Protein AF-0000000078593721 (afdb_homodimer)

Nearest PDB structures (foldseek):
  1dfx-assembly1_A-2  TM=9.418E-01  e=4.106E-14  Desulfovibrio desulfuricans
  2ji1-assembly2_D  TM=9.444E-01  e=1.290E-13  Desulfarculus baarsii
  2ji3-assembly2_D  TM=9.459E-01  e=1.290E-13  Desulfarculus baarsii
  1vzg-assembly1_B  TM=9.400E-01  e=1.290E-13  Desulfarculus baarsii
  1y07-assembly3_A  TM=7.763E-01  e=1.511E-09  Treponema pallidum subsp. pallidum str. Nichols

pLDDT: mean 95.11, std 7.48, range [57.72, 98.88]

Structure (mmCIF, N/CA/C/O backbone):
data_AF-0000000078593721-model_v1
#
loop_
_entity.id
_entity.type
_entity.pdbx_description
1 polymer Desulfoferrodoxin
#
loop_
_atom_site.group_PDB
_atom_site.id
_atom_site.type_symbol
_atom_site.label_atom_id
_atom_site.label_alt_id
_atom_site.label_comp_id
_atom_site.label_asym_id
_atom_site.label_entity_id
_atom_site.label_seq_id
_atom_site.pdbx_PDB_ins_code
_atom_site.Cartn_x
_atom_site.Cartn_y
_atom_site.Cartn_z
_atom_site.occupancy
_atom_site.B_iso_or_equiv
_atom_site.auth_seq_id
_atom_site.auth_comp_id
_atom_site.auth_asym_id
_atom_site.auth_atom_id
_atom_site.pdbx_PDB_model_num
ATOM 1 N N . MET A 1 1 ? 12.305 -5.07 10.773 1 95.75 1 MET A N 1
ATOM 2 C CA . MET A 1 1 ? 11.273 -4.551 9.875 1 95.75 1 MET A CA 1
ATOM 3 C C . MET A 1 1 ? 10.039 -5.441 9.898 1 95.75 1 MET A C 1
ATOM 5 O O . MET A 1 1 ? 10.141 -6.652 10.102 1 95.75 1 MET A O 1
ATOM 9 N N . GLU A 1 2 ? 8.883 -4.867 9.797 1 97.12 2 GLU A N 1
ATOM 10 C CA . GLU A 1 2 ? 7.617 -5.59 9.688 1 97.12 2 GLU A CA 1
ATOM 11 C C . GLU A 1 2 ? 6.84 -5.156 8.453 1 97.12 2 GLU A C 1
ATOM 13 O O . GLU A 1 2 ? 6.992 -4.027 7.98 1 97.12 2 GLU A O 1
ATOM 18 N N . ILE A 1 3 ? 6.043 -6.105 7.984 1 98.06 3 ILE A N 1
ATOM 19 C CA . ILE A 1 3 ? 5.172 -5.789 6.859 1 98.06 3 ILE A CA 1
ATOM 20 C C . ILE A 1 3 ? 4.289 -4.594 7.211 1 98.06 3 ILE A C 1
ATOM 22 O O . ILE A 1 3 ? 3.814 -4.477 8.344 1 98.06 3 ILE A O 1
ATOM 26 N N . LYS A 1 4 ? 4.039 -3.699 6.266 1 98.38 4 LYS A N 1
ATOM 27 C CA . LYS A 1 4 ? 3.154 -2.541 6.336 1 98.38 4 LYS A CA 1
ATOM 28 C C . LYS A 1 4 ? 3.83 -1.375 7.051 1 98.38 4 LYS A C 1
ATOM 30 O O . LYS A 1 4 ? 3.266 -0.283 7.141 1 98.38 4 LYS A O 1
ATOM 35 N N . GLN A 1 5 ? 5.059 -1.529 7.582 1 98.38 5 GLN A N 1
ATOM 36 C CA . GLN A 1 5 ? 5.812 -0.397 8.109 1 98.38 5 GLN A CA 1
ATOM 37 C C . GLN A 1 5 ? 6.215 0.565 6.996 1 98.38 5 GLN A C 1
ATOM 39 O O . GLN A 1 5 ? 6.367 0.158 5.84 1 98.38 5 GLN A O 1
ATOM 44 N N . VAL A 1 6 ? 6.332 1.786 7.34 1 98.81 6 VAL A N 1
ATOM 45 C CA . VAL A 1 6 ? 6.66 2.84 6.387 1 98.81 6 VAL A CA 1
ATOM 46 C C . VAL A 1 6 ? 8.016 3.449 6.734 1 98.81 6 VAL A C 1
ATOM 48 O O . VAL A 1 6 ? 8.266 3.799 7.891 1 98.81 6 VAL A O 1
ATOM 51 N N . TYR A 1 7 ? 8.898 3.541 5.77 1 98.88 7 TYR A N 1
ATOM 52 C CA . TYR A 1 7 ? 10.234 4.102 5.941 1 98.88 7 TYR A CA 1
ATOM 53 C C . TYR A 1 7 ? 10.43 5.332 5.062 1 98.88 7 TYR A C 1
ATOM 55 O O . TYR A 1 7 ? 9.844 5.426 3.979 1 98.88 7 TYR A O 1
ATOM 63 N N . LYS A 1 8 ? 11.273 6.199 5.492 1 98.75 8 LYS A N 1
ATOM 64 C CA . LYS A 1 8 ? 11.508 7.453 4.781 1 98.75 8 LYS A CA 1
ATOM 65 C C . LYS A 1 8 ? 13 7.773 4.707 1 98.75 8 LYS A C 1
ATOM 67 O O . LYS A 1 8 ? 13.727 7.582 5.684 1 98.75 8 LYS A O 1
ATOM 72 N N . CYS A 1 9 ? 13.43 8.133 3.609 1 98.56 9 CYS A N 1
ATOM 73 C CA . CYS A 1 9 ? 14.734 8.781 3.494 1 98.56 9 CYS A CA 1
ATOM 74 C C . CYS A 1 9 ? 14.648 10.25 3.877 1 98.56 9 CYS A C 1
ATOM 76 O O . CYS A 1 9 ? 13.953 11.031 3.221 1 98.56 9 CYS A O 1
ATOM 78 N N . GLU A 1 10 ? 15.289 10.664 4.801 1 96.88 10 GLU A N 1
ATOM 79 C CA . GLU A 1 10 ? 15.203 12.039 5.305 1 96.88 10 GLU A CA 1
ATOM 80 C C . GLU A 1 10 ? 15.984 13 4.414 1 96.88 10 GLU A C 1
ATOM 82 O O . GLU A 1 10 ? 15.898 14.219 4.582 1 96.88 10 GLU A O 1
ATOM 87 N N . LEU A 1 11 ? 16.734 12.422 3.514 1 97.94 11 LEU A N 1
ATOM 88 C CA . LEU A 1 11 ? 17.547 13.266 2.637 1 97.94 11 LEU A CA 1
ATOM 89 C C . LEU A 1 11 ? 16.781 13.633 1.373 1 97.94 11 LEU A C 1
ATOM 91 O O . LEU A 1 11 ? 16.688 14.805 1.013 1 97.94 11 LEU A O 1
ATOM 95 N N . CYS A 1 12 ? 16.266 12.703 0.658 1 98.12 12 CYS A N 1
ATOM 96 C CA . CYS A 1 12 ? 15.648 13 -0.628 1 98.12 12 CYS A CA 1
ATOM 97 C C . CYS A 1 12 ? 14.133 12.992 -0.512 1 98.12 12 CYS A C 1
ATOM 99 O O . CYS A 1 12 ? 13.438 13.492 -1.399 1 98.12 12 CYS A O 1
ATOM 101 N N . GLY A 1 13 ? 13.477 12.273 0.542 1 98 13 GLY A N 1
ATOM 102 C CA . GLY A 1 13 ? 12.039 12.273 0.737 1 98 13 GLY A CA 1
ATOM 103 C C . GLY A 1 13 ? 11.359 11.031 0.186 1 98 13 GLY A C 1
ATOM 104 O O . GLY A 1 13 ? 10.133 10.93 0.22 1 98 13 GLY A O 1
ATOM 105 N N . ASN A 1 14 ? 12.164 10.039 -0.313 1 98.75 14 ASN A N 1
ATOM 106 C CA . ASN A 1 14 ? 11.539 8.766 -0.661 1 98.75 14 ASN A CA 1
ATOM 107 C C . ASN A 1 14 ? 10.828 8.141 0.538 1 98.75 14 ASN A C 1
ATOM 109 O O . ASN A 1 14 ? 11.367 8.133 1.647 1 98.75 14 ASN A O 1
ATOM 113 N N . ILE A 1 15 ? 9.633 7.73 0.297 1 98.88 15 ILE A N 1
ATOM 114 C CA . ILE A 1 15 ? 8.883 6.992 1.306 1 98.88 15 ILE A CA 1
ATOM 115 C C . ILE A 1 15 ? 8.414 5.66 0.726 1 98.88 15 ILE A C 1
ATOM 117 O O . ILE A 1 15 ? 7.883 5.613 -0.386 1 98.88 15 ILE A O 1
ATOM 121 N N . VAL A 1 16 ? 8.641 4.586 1.5 1 98.88 16 VAL A N 1
ATOM 122 C CA . VAL A 1 16 ? 8.258 3.262 1.027 1 98.88 16 VAL A CA 1
ATOM 123 C C . VAL A 1 16 ? 7.484 2.525 2.121 1 98.88 16 VAL A C 1
ATOM 125 O O . VAL A 1 16 ? 7.684 2.785 3.311 1 98.88 16 VAL A O 1
ATOM 128 N N . GLU A 1 17 ? 6.613 1.654 1.726 1 98.88 17 GLU A N 1
ATOM 129 C CA . GLU A 1 17 ? 5.941 0.701 2.605 1 98.88 17 GLU A CA 1
ATOM 130 C C . GLU A 1 17 ? 6.484 -0.711 2.404 1 98.88 17 GLU A C 1
ATOM 132 O 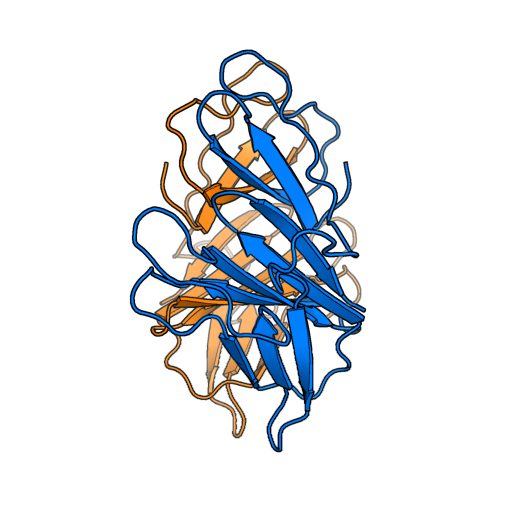O . GLU A 1 17 ? 6.668 -1.155 1.269 1 98.88 17 GLU A O 1
ATOM 137 N N . VAL A 1 18 ? 6.703 -1.427 3.465 1 98.81 18 VAL A N 1
ATOM 138 C CA . VAL A 1 18 ? 7.234 -2.785 3.396 1 98.81 18 VAL A CA 1
ATOM 139 C C . VAL A 1 18 ? 6.117 -3.756 3.023 1 98.81 18 VAL A C 1
ATOM 141 O O . VAL A 1 18 ? 5.098 -3.836 3.713 1 98.81 18 VAL A O 1
ATOM 144 N N . LEU A 1 19 ? 6.34 -4.543 1.935 1 98.75 19 LEU A N 1
ATOM 145 C CA . LEU A 1 19 ? 5.363 -5.535 1.495 1 98.75 19 LEU A CA 1
ATOM 146 C C . LEU A 1 19 ? 5.816 -6.945 1.872 1 98.75 19 LEU A C 1
ATOM 148 O O . LEU A 1 19 ? 4.996 -7.859 1.969 1 98.75 19 LEU A O 1
ATOM 152 N N . ASN A 1 20 ? 7.059 -7.113 1.978 1 98.56 20 ASN A N 1
ATOM 153 C CA . ASN A 1 20 ? 7.691 -8.359 2.393 1 98.56 20 ASN A CA 1
ATOM 154 C C . ASN A 1 20 ? 9 -8.109 3.139 1 98.56 20 ASN A C 1
ATOM 156 O O . ASN A 1 20 ? 9.789 -7.246 2.746 1 98.56 20 ASN A O 1
ATOM 160 N N . VAL A 1 21 ? 9.203 -8.945 4.148 1 98.25 21 VAL A N 1
ATOM 161 C CA . VAL A 1 21 ? 10.414 -8.781 4.941 1 98.25 21 VAL A CA 1
ATOM 162 C C . VAL A 1 21 ? 11.445 -9.836 4.543 1 98.25 21 VAL A C 1
ATOM 164 O O . VAL A 1 21 ? 11.172 -11.031 4.605 1 98.25 21 VAL A O 1
ATOM 167 N N . GLY A 1 22 ? 12.625 -9.383 4.145 1 97.25 22 GLY A N 1
ATOM 168 C CA . GLY A 1 22 ? 13.695 -10.281 3.73 1 97.25 22 GLY A CA 1
ATOM 169 C C . GLY A 1 22 ? 14.883 -10.266 4.672 1 97.25 22 GLY A C 1
ATOM 170 O O . GLY A 1 22 ? 15.781 -11.109 4.562 1 97.25 22 GLY A O 1
ATOM 171 N N . GLY A 1 23 ? 15.062 -9.211 5.492 1 96.19 23 GLY A N 1
ATOM 172 C CA . GLY A 1 23 ? 16.078 -9.219 6.531 1 96.19 23 GLY A CA 1
ATOM 173 C C . GLY A 1 23 ? 17.141 -8.148 6.336 1 96.19 23 GLY A C 1
ATOM 174 O O . GLY A 1 23 ? 17.859 -7.805 7.27 1 96.19 23 GLY A O 1
ATOM 175 N N . GLY A 1 24 ? 17.297 -7.625 5.176 1 97.38 24 GLY A N 1
ATOM 176 C CA . GLY A 1 24 ? 18.266 -6.574 4.922 1 97.38 24 GLY A CA 1
ATOM 177 C C . GLY A 1 24 ? 17.828 -5.219 5.449 1 97.38 24 GLY A C 1
ATOM 178 O O . GLY A 1 24 ? 16.703 -5.062 5.906 1 97.38 24 GLY A O 1
ATOM 179 N N . ILE A 1 25 ? 18.812 -4.305 5.324 1 97.69 25 ILE A N 1
ATOM 180 C CA . ILE A 1 25 ? 18.562 -2.938 5.762 1 97.69 25 ILE A CA 1
ATOM 181 C C . ILE A 1 25 ? 18.266 -2.055 4.555 1 97.69 25 ILE A C 1
ATOM 183 O O . ILE A 1 25 ? 19.062 -1.983 3.615 1 97.69 25 ILE A O 1
ATOM 187 N N . LEU A 1 26 ? 17.109 -1.376 4.598 1 98.5 26 LEU A N 1
ATOM 188 C CA . LEU A 1 26 ? 16.766 -0.451 3.527 1 98.5 26 LEU A CA 1
ATOM 189 C C . LEU A 1 26 ? 17.625 0.804 3.588 1 98.5 26 LEU A C 1
ATOM 191 O O . LEU A 1 26 ? 17.719 1.454 4.633 1 98.5 26 LEU A O 1
ATOM 195 N N . THR A 1 27 ? 18.219 1.166 2.514 1 98.62 27 THR A N 1
ATOM 196 C CA . THR A 1 27 ? 19.062 2.35 2.4 1 98.62 27 THR A CA 1
ATOM 197 C C . THR A 1 27 ? 18.656 3.193 1.195 1 98.62 27 THR A C 1
ATOM 199 O O . THR A 1 27 ? 18.234 2.654 0.168 1 98.62 27 THR A O 1
ATOM 202 N N . CYS A 1 28 ? 18.703 4.445 1.329 1 98.31 28 CYS A N 1
ATOM 203 C CA . CYS A 1 28 ? 18.5 5.469 0.309 1 98.31 28 CYS A CA 1
ATOM 204 C C . CYS A 1 28 ? 19.469 6.629 0.494 1 98.31 28 CYS A C 1
ATOM 206 O O . CYS A 1 28 ? 19.656 7.117 1.61 1 98.31 28 CYS A O 1
ATOM 208 N N . CYS A 1 29 ? 20.047 7.098 -0.594 1 97.75 29 CYS A N 1
ATOM 209 C CA . CYS A 1 29 ? 21.016 8.195 -0.578 1 97.75 29 CYS A CA 1
ATOM 210 C C . CYS A 1 29 ? 22.203 7.863 0.323 1 97.75 29 CYS A C 1
ATOM 212 O O . CYS A 1 29 ? 22.688 8.727 1.051 1 97.75 29 CYS A O 1
ATOM 214 N N . GLY A 1 30 ? 22.484 6.598 0.377 1 95.56 30 GLY A N 1
ATOM 215 C CA . GLY A 1 30 ? 23.688 6.164 1.08 1 95.56 30 GLY A CA 1
ATOM 216 C C . GLY A 1 30 ? 23.469 6.023 2.578 1 95.56 30 GLY A C 1
ATOM 217 O O . GLY A 1 30 ? 24.422 5.746 3.316 1 95.56 30 GLY A O 1
ATOM 218 N N . LYS A 1 31 ? 22.344 6.195 3.086 1 97.81 31 LYS A N 1
ATOM 219 C CA . LYS A 1 31 ? 22.047 6.082 4.512 1 97.81 31 LYS A CA 1
ATOM 220 C C . LYS A 1 31 ? 20.844 5.18 4.758 1 97.81 31 LYS A C 1
ATOM 222 O O . LYS A 1 31 ? 19.953 5.078 3.906 1 97.81 31 LYS A O 1
ATOM 227 N N . PRO A 1 32 ? 20.828 4.551 5.93 1 98.31 32 PRO A N 1
ATOM 228 C CA . PRO A 1 32 ? 19.625 3.781 6.273 1 98.31 32 PRO A CA 1
ATOM 229 C C . PRO A 1 32 ? 18.359 4.637 6.297 1 98.31 32 PRO A C 1
ATOM 231 O O . PRO A 1 32 ? 18.391 5.777 6.77 1 98.31 32 PRO A O 1
ATOM 234 N N . MET A 1 33 ? 17.312 4.105 5.719 1 98.62 33 MET A N 1
ATOM 235 C CA . MET A 1 33 ? 16.031 4.809 5.809 1 98.62 33 MET A CA 1
ATOM 236 C C . MET A 1 33 ? 15.484 4.766 7.23 1 98.62 33 MET A C 1
ATOM 238 O O . MET A 1 33 ? 15.805 3.854 7.996 1 98.62 33 MET A O 1
ATOM 242 N N . LYS A 1 34 ? 14.695 5.715 7.539 1 98.5 34 LYS A N 1
ATOM 243 C CA . LYS A 1 34 ? 14.141 5.824 8.891 1 98.5 34 LYS A CA 1
ATOM 244 C C . LYS A 1 34 ? 12.727 5.254 8.953 1 98.5 34 LYS A C 1
ATOM 246 O O . LYS A 1 34 ? 11.875 5.605 8.141 1 98.5 34 LYS A O 1
ATOM 251 N N . LEU A 1 35 ? 12.516 4.383 9.945 1 98.56 35 LEU A N 1
ATOM 252 C CA . LEU A 1 35 ? 11.148 3.953 10.234 1 98.56 35 LEU A CA 1
ATOM 253 C C . LEU A 1 35 ? 10.289 5.137 10.664 1 98.56 35 LEU A C 1
ATOM 255 O O . LEU A 1 35 ? 10.641 5.867 11.586 1 98.56 35 LEU A O 1
ATOM 259 N N . LEU A 1 36 ? 9.195 5.363 9.953 1 98 36 LEU A N 1
ATOM 260 C CA . LEU A 1 36 ? 8.266 6.41 10.367 1 98 36 LEU A CA 1
ATOM 261 C C . LEU A 1 36 ? 7.34 5.906 11.469 1 98 36 LEU A C 1
ATOM 263 O O . LEU A 1 36 ? 6.574 4.965 11.258 1 98 36 LEU A O 1
ATOM 267 N N . GLU A 1 37 ? 7.469 6.527 12.562 1 94.69 37 GLU A N 1
ATOM 268 C CA . GLU A 1 37 ? 6.531 6.266 13.656 1 94.69 37 GLU A CA 1
ATOM 269 C C . GLU A 1 37 ? 5.344 7.219 13.602 1 94.69 37 GLU A C 1
ATOM 271 O O . GLU A 1 37 ? 5.52 8.43 13.484 1 94.69 37 GLU A O 1
ATOM 276 N N . ALA A 1 38 ? 4.184 6.645 13.727 1 95.06 38 ALA A N 1
ATOM 277 C CA . ALA A 1 38 ? 2.982 7.465 13.617 1 95.06 38 ALA A CA 1
ATOM 278 C C . ALA A 1 38 ? 2.766 8.289 14.883 1 95.06 38 ALA A C 1
ATOM 280 O O . ALA A 1 38 ? 2.912 7.777 16 1 95.06 38 ALA A O 1
ATOM 281 N N . ASN A 1 39 ? 2.441 9.523 14.672 1 91.38 39 ASN A N 1
ATOM 282 C CA . ASN A 1 39 ? 1.975 10.352 15.781 1 91.38 39 ASN A CA 1
ATOM 283 C C . ASN A 1 39 ? 0.504 10.094 16.094 1 91.38 39 ASN A C 1
ATOM 285 O O . ASN A 1 39 ? -0.292 9.844 15.188 1 91.38 39 ASN A O 1
ATOM 289 N N . THR A 1 40 ? 0.205 10.195 17.391 1 87 40 THR A N 1
ATOM 290 C CA . THR A 1 40 ? -1.178 9.914 17.766 1 87 40 THR A CA 1
ATOM 291 C C . THR A 1 40 ? -1.803 11.117 18.469 1 87 40 THR A C 1
ATOM 293 O O . THR A 1 40 ? -3.016 11.148 18.688 1 87 40 THR A O 1
ATOM 296 N N . VAL A 1 41 ? -0.981 12.086 18.844 1 80.38 41 VAL A N 1
ATOM 297 C CA . VAL A 1 41 ? -1.459 13.289 19.516 1 80.38 41 VAL A CA 1
ATOM 298 C C . VAL A 1 41 ? -0.967 14.531 18.781 1 80.38 41 VAL A C 1
ATOM 300 O O . VAL A 1 41 ? 0.205 14.609 18.391 1 80.38 41 VAL A O 1
ATOM 303 N N . ASP A 1 42 ? -1.931 15.391 18.453 1 75.62 42 ASP A N 1
ATOM 304 C CA . ASP A 1 42 ? -1.57 16.609 17.734 1 75.62 42 ASP A CA 1
ATOM 305 C C . ASP A 1 42 ? -1.696 17.844 18.625 1 75.62 42 ASP A C 1
ATOM 307 O O . ASP A 1 42 ? -2.795 18.359 18.812 1 75.62 42 ASP A O 1
ATOM 311 N N . ALA A 1 43 ? -0.534 18.391 19.281 1 66.31 43 ALA A N 1
ATOM 312 C CA . ALA A 1 43 ? -0.504 19.562 20.156 1 66.31 43 ALA A CA 1
ATOM 313 C C . ALA A 1 43 ? -0.689 20.844 19.359 1 66.31 43 ALA A C 1
ATOM 315 O O . ALA A 1 43 ? -1.226 21.828 19.875 1 66.31 43 ALA A O 1
ATOM 316 N N . ALA A 1 44 ? -0.112 21.016 18.266 1 59.41 44 ALA A N 1
ATOM 317 C CA . ALA A 1 44 ? 0.026 22.234 17.469 1 59.41 44 ALA A CA 1
ATOM 318 C C . ALA A 1 44 ? -1.331 22.734 16.984 1 59.41 44 ALA A C 1
ATOM 320 O O . ALA A 1 44 ? -1.447 23.844 16.469 1 59.41 44 ALA A O 1
ATOM 321 N N . LEU A 1 45 ? -2.295 22.234 17.391 1 59.81 45 LEU A N 1
ATOM 322 C CA . LEU A 1 45 ? -3.609 22.703 16.953 1 59.81 45 LEU A CA 1
ATOM 323 C C . LEU A 1 45 ? -3.938 22.156 15.57 1 59.81 45 LEU A C 1
ATOM 325 O O . LEU A 1 45 ? -5.066 22.297 15.094 1 59.81 45 LEU A O 1
ATOM 329 N N . GLU A 1 46 ? -2.801 21.828 14.859 1 62.06 46 GLU A N 1
ATOM 330 C CA . GLU A 1 46 ? -3.186 21.188 13.602 1 62.06 46 GLU A CA 1
ATOM 331 C C . GLU A 1 46 ? -3.854 19.844 13.836 1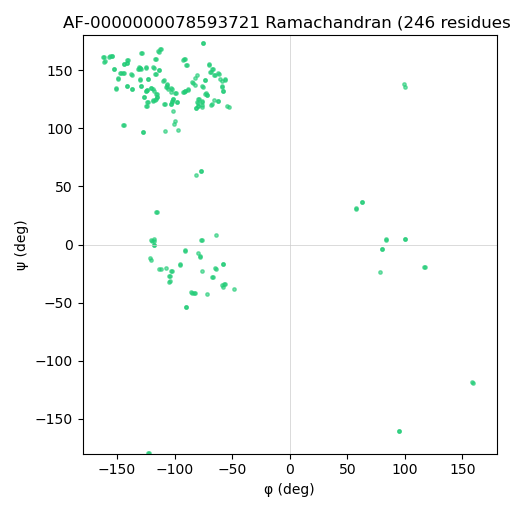 62.06 46 GLU A C 1
ATOM 333 O O . GLU A 1 46 ? -3.484 19.109 14.758 1 62.06 46 GLU A O 1
ATOM 338 N N . LYS A 1 47 ? -4.965 19.625 13.383 1 82.12 47 LYS A N 1
ATOM 339 C CA . LYS A 1 47 ? -5.832 18.469 13.57 1 82.12 47 LYS A CA 1
ATOM 340 C C . LYS A 1 47 ? -5.434 17.328 12.641 1 82.12 47 LYS A C 1
ATOM 342 O O . LYS A 1 47 ? -6.199 16.938 11.758 1 82.12 47 LYS A O 1
ATOM 347 N N . HIS A 1 48 ? -4.105 16.797 12.75 1 92.81 48 HIS A N 1
ATOM 348 C CA . HIS A 1 48 ? -3.549 15.797 11.844 1 92.81 48 HIS A CA 1
ATOM 349 C C . HIS A 1 48 ? -4.109 14.414 12.148 1 92.81 48 HIS A C 1
ATOM 351 O O . HIS A 1 48 ? -4.039 13.516 11.312 1 92.81 48 HIS A O 1
ATOM 357 N N . VAL A 1 49 ? -4.578 14.203 13.32 1 93.56 49 VAL A N 1
ATOM 358 C CA . VAL A 1 49 ? -5.047 12.875 13.695 1 93.56 49 VAL A CA 1
ATOM 359 C C . VAL A 1 49 ? -6.301 12.523 12.898 1 93.56 49 VAL A C 1
ATOM 361 O O . VAL A 1 49 ? -7.281 13.266 12.914 1 93.56 49 VAL A O 1
ATOM 364 N N . PRO A 1 50 ? -6.176 11.469 12.195 1 95.69 50 PRO A N 1
ATOM 365 C CA . PRO A 1 50 ? -7.367 11.102 11.43 1 95.69 50 PRO A CA 1
ATOM 366 C C . PRO A 1 50 ? -8.539 10.703 12.32 1 95.69 50 PRO A C 1
ATOM 368 O O . PRO A 1 50 ? -8.344 10.109 13.383 1 95.69 50 PRO A O 1
ATOM 371 N N . VAL A 1 51 ? -9.75 11.008 11.922 1 94.81 51 VAL A N 1
ATOM 372 C CA . VAL A 1 51 ? -10.992 10.656 12.602 1 94.81 51 VAL A CA 1
ATOM 373 C C . VAL A 1 51 ? -11.82 9.711 11.727 1 94.81 51 VAL A C 1
ATOM 375 O O . VAL A 1 51 ? -12.117 10.023 10.57 1 94.81 51 VAL A O 1
ATOM 378 N N . ILE A 1 52 ? -12.188 8.617 12.32 1 96.19 52 ILE A N 1
ATOM 379 C CA . ILE A 1 52 ? -12.945 7.609 11.586 1 96.19 52 ILE A CA 1
ATOM 380 C C . ILE A 1 52 ? -14.438 7.77 11.891 1 96.19 52 ILE A C 1
ATOM 382 O O . ILE A 1 52 ? -14.852 7.719 13.055 1 96.19 52 ILE A O 1
ATOM 386 N N . GLU A 1 53 ? -15.156 7.957 10.867 1 96.06 53 GLU A N 1
ATOM 387 C CA . GLU A 1 53 ? -16.609 8.031 10.992 1 96.06 53 GLU A CA 1
ATOM 388 C C . GLU A 1 53 ? -17.297 6.914 10.203 1 96.06 53 GLU A C 1
ATOM 390 O O . GLU A 1 53 ? -16.984 6.703 9.031 1 96.06 53 GLU A O 1
ATOM 395 N N . LYS A 1 54 ? -18.234 6.23 10.805 1 96.88 54 LYS A N 1
ATOM 396 C CA . LYS A 1 54 ? -18.984 5.188 10.109 1 96.88 54 LYS A CA 1
ATOM 397 C C . LYS A 1 54 ? -19.984 5.789 9.117 1 96.88 54 LYS A C 1
ATOM 399 O O . LYS A 1 54 ? -20.609 6.812 9.406 1 96.88 54 LYS A O 1
ATOM 404 N N . THR A 1 55 ? -20.094 5.129 7.984 1 96.75 55 THR A N 1
ATOM 405 C CA . THR A 1 55 ? -21.109 5.473 6.992 1 96.75 55 THR A CA 1
ATOM 406 C C . THR A 1 55 ? -22 4.273 6.695 1 96.75 55 THR A C 1
ATOM 408 O O . THR A 1 55 ? -21.781 3.184 7.23 1 96.75 55 THR A O 1
ATOM 411 N N . ASP A 1 56 ? -22.953 4.422 5.824 1 94.38 56 ASP A N 1
ATOM 412 C CA . ASP A 1 56 ? -23.844 3.332 5.445 1 94.38 56 ASP A CA 1
ATOM 413 C C . ASP A 1 56 ? -23.094 2.234 4.695 1 94.38 56 ASP A C 1
ATOM 415 O O . ASP A 1 56 ? -23.438 1.057 4.797 1 94.38 56 ASP A O 1
ATOM 419 N N . ASP A 1 57 ? -22.031 2.682 4.039 1 94.75 57 ASP A N 1
ATOM 420 C CA . ASP A 1 57 ? -21.391 1.735 3.135 1 94.75 57 ASP A CA 1
ATOM 421 C C . ASP A 1 57 ? -19.953 1.448 3.57 1 94.75 57 ASP A C 1
ATOM 423 O O . ASP A 1 57 ? -19.203 0.769 2.861 1 94.75 57 ASP A O 1
ATOM 427 N N . GLY A 1 58 ? -19.562 2.012 4.738 1 97.12 58 GLY A N 1
ATOM 428 C CA . GLY A 1 58 ? -18.203 1.81 5.176 1 97.12 58 GLY A CA 1
ATOM 429 C C . GLY A 1 58 ? -17.719 2.859 6.164 1 97.12 58 GLY A C 1
ATOM 430 O O . GLY A 1 58 ? -18.297 3.004 7.246 1 97.12 58 GLY A O 1
ATOM 431 N N . VAL A 1 59 ? -16.656 3.645 5.789 1 98.19 59 VAL A N 1
ATOM 432 C CA . VAL A 1 59 ? -16.141 4.641 6.723 1 98.19 59 VAL A CA 1
ATOM 433 C C . VAL A 1 59 ? -15.68 5.875 5.953 1 98.19 59 VAL A C 1
ATOM 435 O O . VAL A 1 59 ? -15.266 5.773 4.793 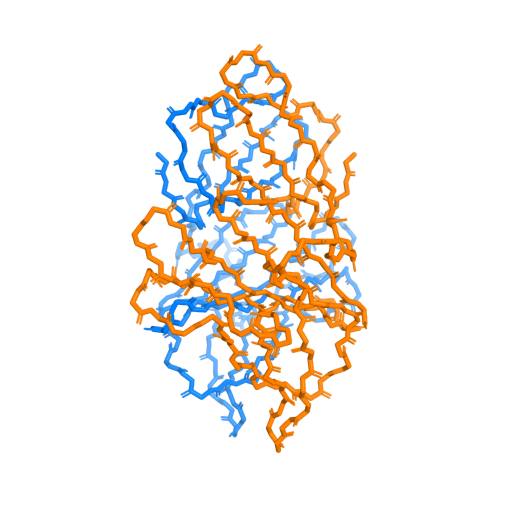1 98.19 59 VAL A O 1
ATOM 438 N N . LEU A 1 60 ? -15.812 6.992 6.562 1 97.75 60 LEU A N 1
ATOM 439 C CA . LEU A 1 60 ? -15.203 8.25 6.156 1 97.75 60 LEU A CA 1
ATOM 440 C C . LEU A 1 60 ? -14.086 8.648 7.121 1 97.75 60 LEU A C 1
ATOM 442 O O . LEU A 1 60 ? -14.312 8.75 8.328 1 97.75 60 LEU A O 1
ATOM 446 N N . VAL A 1 61 ? -12.898 8.797 6.582 1 98.06 61 VAL A N 1
ATOM 447 C CA . VAL A 1 61 ? -11.773 9.25 7.395 1 98.06 61 VAL A CA 1
ATOM 448 C C . VAL A 1 61 ? -11.492 10.727 7.109 1 98.06 61 VAL A C 1
ATOM 450 O O . VAL A 1 61 ? -11.203 11.102 5.973 1 98.06 61 VAL A O 1
ATOM 453 N N . LYS A 1 62 ? -11.562 11.523 8.094 1 96.81 62 LYS A N 1
ATOM 454 C CA . LYS A 1 62 ? -11.25 12.945 8 1 96.81 62 LYS A CA 1
ATOM 455 C C . LYS A 1 62 ? -9.953 13.266 8.75 1 96.81 62 LYS A C 1
ATOM 457 O O . LYS A 1 62 ? -9.688 12.695 9.812 1 96.81 62 LYS A O 1
ATOM 462 N N . VAL A 1 63 ? -9.188 14.133 8.148 1 96 63 VAL A N 1
ATOM 463 C CA . VAL A 1 63 ? -7.949 14.484 8.828 1 96 63 VAL A CA 1
ATOM 464 C C . VAL A 1 63 ? -8.109 15.82 9.547 1 96 63 VAL A C 1
ATOM 466 O O . VAL A 1 63 ? -8.062 16.875 8.914 1 96 63 VAL A O 1
ATOM 469 N N . GLY A 1 64 ? -8.266 15.602 10.852 1 83.31 64 GLY A N 1
ATOM 470 C CA . GLY A 1 64 ? -8.391 16.719 11.781 1 83.31 64 GLY A CA 1
ATOM 471 C C . GLY A 1 64 ? -9.82 17 12.188 1 83.31 64 GLY A C 1
ATOM 472 O O . GLY A 1 64 ? -10.75 16.781 11.406 1 83.31 64 GLY A O 1
ATOM 473 N N . SER A 1 65 ? -10.055 17.234 13.477 1 77.19 65 SER A N 1
ATOM 474 C CA . SER A 1 65 ? -11.336 17.75 13.93 1 77.19 65 SER A CA 1
ATOM 475 C C . SER A 1 65 ? -11.664 19.094 13.266 1 77.19 65 SER A C 1
ATOM 477 O O . SER A 1 65 ? -12.828 19.375 12.969 1 77.19 65 SER A O 1
ATOM 479 N N . VAL A 1 66 ? -10.586 19.828 13.102 1 81.25 66 VAL A N 1
ATOM 480 C CA . VAL A 1 66 ? -10.609 20.969 12.188 1 81.25 66 VAL A CA 1
ATOM 481 C C . VAL A 1 66 ? -9.906 20.609 10.883 1 81.25 66 VAL A C 1
ATOM 483 O O . VAL A 1 66 ? -8.797 20.062 10.898 1 81.25 66 VAL A O 1
ATOM 486 N N . GLU A 1 67 ? -10.477 20.859 9.812 1 89.06 67 GLU A N 1
ATOM 487 C CA . GLU A 1 67 ? -9.984 20.422 8.516 1 89.06 67 GLU A CA 1
ATOM 488 C C . GLU A 1 67 ? -8.531 20.828 8.305 1 89.06 67 GLU A C 1
ATOM 490 O O . GLU A 1 67 ? -8.203 22.016 8.383 1 89.06 67 GLU A O 1
ATOM 495 N N . HIS A 1 68 ? -7.715 19.906 8.156 1 93.94 68 HIS A N 1
ATOM 496 C CA . HIS A 1 68 ? -6.312 20.172 7.855 1 93.94 68 HIS A CA 1
ATOM 497 C C . HIS A 1 68 ? -6.168 20.969 6.57 1 93.94 68 HIS A C 1
ATOM 499 O O . HIS A 1 68 ? -6.875 20.719 5.59 1 93.94 68 HIS A O 1
ATOM 505 N N . PRO A 1 69 ? -5.254 21.906 6.512 1 93.06 69 PRO A N 1
ATOM 506 C CA . PRO A 1 69 ? -5.027 22.656 5.273 1 93.06 69 PRO A CA 1
ATOM 507 C C . PRO A 1 69 ? -4.59 21.766 4.113 1 93.06 69 PRO A C 1
ATOM 509 O O . PRO A 1 69 ? -3.912 20.766 4.328 1 93.06 69 PRO A O 1
ATOM 512 N N . MET A 1 70 ? -5.004 22.156 2.951 1 96.75 70 MET A N 1
ATOM 513 C CA . MET A 1 70 ? -4.594 21.531 1.696 1 96.75 70 MET A CA 1
ATOM 514 C C . MET A 1 70 ? -4.07 22.578 0.713 1 96.75 70 MET A C 1
ATOM 516 O O . MET A 1 70 ? -4.852 23.203 0.006 1 96.75 70 MET A O 1
ATOM 520 N N . THR A 1 71 ? -2.803 22.656 0.729 1 97.12 71 THR A N 1
ATOM 521 C CA . THR A 1 71 ? -2.115 23.578 -0.176 1 97.12 71 THR A CA 1
ATOM 522 C C . THR A 1 71 ? -1.009 22.859 -0.938 1 97.12 71 THR A C 1
ATOM 524 O O . THR A 1 71 ? -0.647 21.734 -0.598 1 97.12 71 THR A O 1
ATOM 527 N N . LYS A 1 72 ? -0.536 23.406 -1.91 1 97.56 72 LYS A N 1
ATOM 528 C CA . LYS A 1 72 ? 0.524 22.797 -2.701 1 97.56 72 LYS A CA 1
ATOM 529 C C . LYS A 1 72 ? 1.735 22.469 -1.833 1 97.56 72 LYS A C 1
ATOM 531 O O . LYS A 1 72 ? 2.404 21.453 -2.051 1 97.56 72 LYS A O 1
ATOM 536 N N . ASP A 1 73 ? 2.014 23.281 -0.833 1 96.44 73 ASP A N 1
ATOM 537 C CA . ASP A 1 73 ? 3.209 23.109 -0.012 1 96.44 73 ASP A CA 1
ATOM 538 C C . ASP A 1 73 ? 2.902 22.312 1.25 1 96.44 73 ASP A C 1
ATOM 540 O O . ASP A 1 73 ? 3.816 21.859 1.939 1 96.44 73 ASP A O 1
ATOM 544 N N . HIS A 1 74 ? 1.69 22.203 1.626 1 96.06 74 HIS A N 1
ATOM 545 C CA . HIS A 1 74 ? 1.26 21.547 2.854 1 96.06 74 HIS A CA 1
ATOM 546 C C . HIS A 1 74 ? -0.06 20.812 2.648 1 96.06 74 HIS A C 1
ATOM 548 O O . HIS A 1 74 ? -1.123 21.438 2.602 1 96.06 74 HIS A O 1
ATOM 554 N N . TYR A 1 75 ? 0.018 19.5 2.521 1 97.06 75 TYR A N 1
ATOM 555 C CA . TYR A 1 75 ? -1.218 18.75 2.305 1 97.06 75 TYR A CA 1
ATOM 556 C C . TYR A 1 75 ? -1.064 17.297 2.744 1 97.06 75 TYR A C 1
ATOM 558 O O . TYR A 1 75 ? 0.052 16.828 2.977 1 97.06 75 TYR A O 1
ATOM 566 N N . ILE A 1 76 ? -2.16 16.656 2.941 1 97.88 76 ILE A N 1
ATOM 567 C CA . ILE A 1 76 ? -2.213 15.219 3.197 1 97.88 76 ILE A CA 1
ATOM 568 C C . ILE A 1 76 ? -1.987 14.453 1.896 1 97.88 76 ILE A C 1
ATOM 570 O O . ILE A 1 76 ? -2.742 14.617 0.934 1 97.88 76 ILE A O 1
ATOM 574 N N . GLN A 1 77 ? -1.011 13.625 1.892 1 98.56 77 GLN A N 1
ATOM 575 C CA . GLN A 1 77 ? -0.668 12.93 0.657 1 98.56 77 GLN A CA 1
ATOM 576 C C . GLN A 1 77 ? -1.517 11.672 0.482 1 98.56 77 GLN A C 1
ATOM 578 O O . GLN A 1 77 ? -1.906 11.328 -0.636 1 98.56 77 GLN A O 1
ATOM 583 N N . TRP A 1 78 ? -1.731 10.93 1.533 1 98.81 78 TRP A N 1
ATOM 584 C CA . TRP A 1 78 ? -2.594 9.758 1.45 1 98.81 78 TRP A CA 1
ATOM 585 C C . TRP A 1 78 ? -3.236 9.453 2.801 1 98.81 78 TRP A C 1
ATOM 587 O O . TRP A 1 78 ? -2.742 9.898 3.842 1 98.81 78 TRP A O 1
ATOM 597 N N . ILE A 1 79 ? -4.383 8.883 2.783 1 98.81 79 ILE A N 1
ATOM 598 C CA . ILE A 1 79 ? -5.148 8.367 3.912 1 98.81 79 ILE A CA 1
ATOM 599 C C . ILE A 1 79 ? -5.395 6.871 3.723 1 98.81 79 ILE A C 1
ATOM 601 O O . ILE A 1 79 ? -5.73 6.422 2.623 1 98.81 79 ILE A O 1
ATOM 605 N N . GLU A 1 80 ? -5.188 6.105 4.789 1 98.56 80 GLU A N 1
ATOM 606 C CA . GLU A 1 80 ? -5.445 4.68 4.617 1 98.56 80 GLU A CA 1
ATOM 607 C C . GLU A 1 80 ? -6.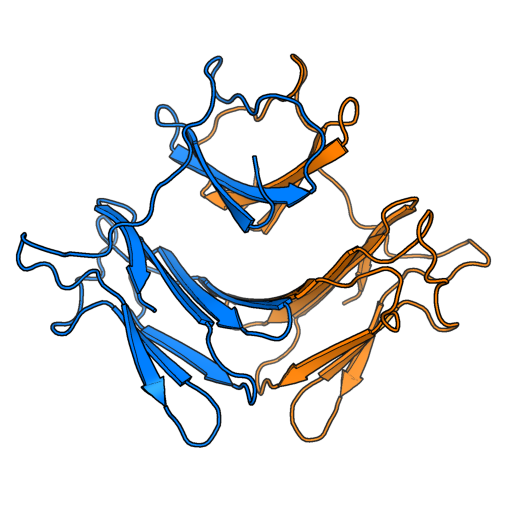043 4.07 5.879 1 98.56 80 GLU A C 1
ATOM 609 O O . GLU A 1 80 ? -5.879 4.609 6.973 1 98.56 80 GLU A O 1
ATOM 614 N N . VAL A 1 81 ? -6.777 2.967 5.711 1 98.69 81 VAL A N 1
ATOM 615 C CA . VAL A 1 81 ? -7.316 2.201 6.828 1 98.69 81 VAL A CA 1
ATOM 616 C C . VAL A 1 81 ? -6.836 0.755 6.75 1 98.69 81 VAL A C 1
ATOM 618 O O . VAL A 1 81 ? -6.637 0.22 5.656 1 98.69 81 VAL A O 1
ATOM 621 N N . HIS A 1 82 ? -6.57 0.216 7.844 1 98.62 82 HIS A N 1
ATOM 622 C CA . HIS A 1 82 ? -6.273 -1.2 8.031 1 98.62 82 HIS A CA 1
ATOM 623 C C . HIS A 1 82 ? -7.434 -1.925 8.703 1 98.62 82 HIS A C 1
ATOM 625 O O . HIS A 1 82 ? -8.016 -1.418 9.664 1 98.62 82 HIS A O 1
ATOM 631 N N . THR A 1 83 ? -7.742 -3.105 8.141 1 98.5 83 THR A N 1
ATOM 632 C CA . THR A 1 83 ? -8.906 -3.811 8.672 1 98.5 83 THR A CA 1
ATOM 633 C C . THR A 1 83 ? -8.484 -5.09 9.383 1 98.5 83 THR A C 1
ATOM 635 O O . THR A 1 83 ? -7.324 -5.5 9.305 1 98.5 83 THR A O 1
ATOM 638 N N . ASP A 1 84 ? -9.398 -5.727 10.125 1 97.62 84 ASP A N 1
ATOM 639 C CA . ASP A 1 84 ? -9.141 -6.949 10.883 1 97.62 84 ASP A CA 1
ATOM 640 C C . ASP A 1 84 ? -9.102 -8.164 9.953 1 97.62 84 ASP A C 1
ATOM 642 O O . ASP A 1 84 ? -8.93 -9.297 10.414 1 97.62 84 ASP A O 1
ATOM 646 N N . ASN A 1 85 ? -9.219 -7.949 8.703 1 96.94 85 ASN A N 1
ATOM 647 C CA . ASN A 1 85 ? -9.141 -9.031 7.727 1 96.94 85 ASN A CA 1
ATOM 648 C C . ASN A 1 85 ? -7.93 -8.875 6.809 1 96.94 85 ASN A C 1
ATOM 650 O O . ASN A 1 85 ? -8 -9.203 5.625 1 96.94 85 ASN A O 1
ATOM 654 N N . ASN A 1 86 ? -6.934 -8.258 7.289 1 97.62 86 ASN A N 1
ATOM 655 C CA . ASN A 1 86 ? -5.641 -8.125 6.625 1 97.62 86 ASN A CA 1
ATOM 656 C C . ASN A 1 86 ? -5.762 -7.348 5.316 1 97.62 86 ASN A C 1
ATOM 658 O O . ASN A 1 86 ? -5.129 -7.699 4.32 1 97.62 86 ASN A O 1
ATOM 662 N N . LYS A 1 87 ? -6.637 -6.363 5.34 1 98.5 87 LYS A N 1
ATOM 663 C CA . LYS A 1 87 ? -6.77 -5.504 4.168 1 98.5 87 LYS A CA 1
ATOM 664 C C . LYS A 1 87 ? -6.32 -4.078 4.477 1 98.5 87 LYS A C 1
ATOM 666 O O . LYS A 1 87 ? -6.434 -3.619 5.613 1 98.5 87 LYS A O 1
ATOM 671 N N . ILE A 1 88 ? -5.836 -3.449 3.484 1 98.56 88 ILE A N 1
ATOM 672 C CA . ILE A 1 88 ? -5.484 -2.033 3.498 1 98.56 88 ILE A CA 1
ATOM 673 C C . ILE A 1 88 ? -6.227 -1.308 2.379 1 98.56 88 ILE A C 1
ATOM 675 O O . ILE A 1 88 ? -6.32 -1.813 1.258 1 98.56 88 ILE A O 1
ATOM 679 N N . TYR A 1 89 ? -6.82 -0.202 2.691 1 98.5 89 TYR A N 1
ATOM 680 C CA . TYR A 1 89 ? -7.418 0.711 1.724 1 98.5 89 TYR A CA 1
ATOM 681 C C . TYR A 1 89 ? -6.746 2.078 1.775 1 98.5 89 TYR A C 1
ATOM 683 O O . TYR A 1 89 ? -6.73 2.73 2.822 1 98.5 89 TYR A O 1
ATOM 691 N N . ARG A 1 90 ? -6.242 2.549 0.678 1 98.88 90 ARG A N 1
ATOM 692 C CA . ARG A 1 90 ? -5.512 3.812 0.656 1 98.88 90 ARG A CA 1
ATOM 693 C C . ARG A 1 90 ? -6.039 4.73 -0.439 1 98.88 90 ARG A C 1
ATOM 695 O O . ARG A 1 90 ? -6.324 4.281 -1.551 1 98.88 90 ARG A O 1
ATOM 702 N N . LYS A 1 91 ? -6.199 5.953 -0.122 1 98.81 91 LYS A N 1
ATOM 703 C CA . LYS A 1 91 ? -6.496 7.004 -1.09 1 98.81 91 LYS A CA 1
ATOM 704 C C . LYS A 1 91 ? -5.375 8.039 -1.141 1 98.81 91 LYS A C 1
ATOM 706 O O . LYS A 1 91 ? -4.984 8.586 -0.109 1 98.81 91 LYS A O 1
ATOM 711 N N . TYR A 1 92 ? -4.867 8.234 -2.311 1 98.88 92 TYR A N 1
ATOM 712 C CA . TYR A 1 92 ? -3.928 9.328 -2.521 1 98.88 92 TYR A CA 1
ATOM 713 C C . TYR A 1 92 ? -4.664 10.641 -2.785 1 98.88 92 TYR A C 1
ATOM 715 O O . TYR A 1 92 ? -5.664 10.656 -3.504 1 98.88 92 TYR A O 1
ATOM 723 N N . LEU A 1 93 ? -4.18 11.688 -2.223 1 98.75 93 LEU A N 1
ATOM 724 C CA . LEU A 1 93 ? -4.805 13 -2.369 1 98.75 93 LEU A CA 1
ATOM 725 C C . LEU A 1 93 ? -3.875 13.969 -3.086 1 98.75 93 LEU A C 1
ATOM 727 O O . LEU A 1 93 ? -2.666 13.742 -3.16 1 98.75 93 LEU A O 1
ATOM 731 N N . THR A 1 94 ? -4.426 15.008 -3.639 1 98.12 94 THR A N 1
ATOM 732 C CA . THR A 1 94 ? -3.725 16.172 -4.152 1 98.12 94 THR A CA 1
ATOM 733 C C . THR A 1 94 ? -4.074 17.422 -3.338 1 98.12 94 THR A C 1
ATOM 735 O O . THR A 1 94 ? -5.023 17.406 -2.553 1 98.12 94 THR A O 1
ATOM 738 N N . PRO A 1 95 ? -3.297 18.406 -3.553 1 98 95 PRO A N 1
ATOM 739 C CA . PRO A 1 95 ? -3.594 19.641 -2.814 1 98 95 PRO A CA 1
ATOM 740 C C . PRO A 1 95 ? -5.004 20.172 -3.08 1 98 95 PRO A C 1
ATOM 742 O O . PRO A 1 95 ? -5.512 20.984 -2.318 1 98 95 PRO A O 1
ATOM 745 N N . ASP A 1 96 ? -5.695 19.719 -4.148 1 97.69 96 ASP A N 1
ATOM 746 C CA . ASP A 1 96 ? -7.016 20.219 -4.523 1 97.69 96 ASP A CA 1
ATOM 747 C C . ASP A 1 96 ? -8.117 19.406 -3.863 1 97.69 96 ASP A C 1
ATOM 749 O O . ASP A 1 96 ? -9.297 19.75 -3.941 1 97.69 96 ASP A O 1
ATOM 753 N N . ASP A 1 97 ? -7.797 18.391 -3.191 1 97.81 97 ASP A N 1
ATOM 754 C CA . ASP A 1 97 ? -8.758 17.516 -2.533 1 97.81 97 ASP A CA 1
ATOM 755 C C . ASP A 1 97 ? -9.039 17.984 -1.106 1 97.81 97 ASP A C 1
ATOM 757 O O . ASP A 1 97 ? -8.25 18.719 -0.522 1 97.81 97 ASP A O 1
ATOM 761 N N . LYS A 1 98 ? -10.211 17.625 -0.611 1 97.38 98 LYS A N 1
ATOM 762 C CA . LYS A 1 98 ? -10.422 17.734 0.83 1 97.38 98 LYS A CA 1
ATOM 763 C C . LYS A 1 98 ? -9.586 16.703 1.585 1 97.38 98 LYS A C 1
ATOM 765 O O . LYS A 1 98 ? -9.328 15.609 1.08 1 97.38 98 LYS A O 1
ATOM 770 N N . PRO A 1 99 ? -9.172 17.031 2.764 1 97.69 99 PRO A N 1
ATOM 771 C CA . PRO A 1 99 ? -8.391 16.078 3.562 1 97.69 99 PRO A CA 1
ATOM 772 C C . PRO A 1 99 ? -9.242 14.992 4.203 1 97.69 99 PRO A C 1
ATOM 774 O O . PRO A 1 99 ? -9.305 14.891 5.43 1 97.69 99 PRO A O 1
ATOM 777 N N . GLN A 1 100 ? -9.836 14.227 3.355 1 98.25 100 GLN A N 1
ATOM 778 C CA . GLN A 1 100 ? -10.68 13.109 3.768 1 98.25 100 GLN A CA 1
ATOM 779 C C . GLN A 1 100 ? -10.742 12.031 2.686 1 98.25 100 GLN A C 1
ATOM 781 O O . GLN A 1 100 ? -10.391 12.289 1.531 1 98.25 100 GLN A O 1
ATOM 786 N N . ALA A 1 101 ? -11.148 10.875 3.049 1 98.12 101 ALA A N 1
ATOM 787 C CA . ALA A 1 101 ? -11.297 9.742 2.139 1 98.12 101 ALA A CA 1
ATOM 788 C C . ALA A 1 101 ? -12.398 8.797 2.605 1 98.12 101 ALA A C 1
ATOM 790 O O . ALA A 1 101 ? -12.477 8.461 3.789 1 98.12 101 ALA A O 1
ATOM 791 N N . GLU A 1 102 ? -13.211 8.414 1.711 1 97.94 102 GLU A N 1
ATOM 792 C CA . GLU A 1 102 ? -14.25 7.422 2 1 97.94 102 GLU A CA 1
ATOM 793 C C . GLU A 1 102 ? -13.852 6.047 1.47 1 97.94 102 GLU A C 1
ATOM 795 O O . GLU A 1 102 ? -13.367 5.926 0.344 1 97.94 102 GLU A O 1
ATOM 800 N N . PHE A 1 103 ? -14.023 5.07 2.266 1 98.19 103 PHE A N 1
ATOM 801 C CA . PHE A 1 103 ? -13.781 3.686 1.874 1 98.19 103 PHE A CA 1
ATOM 802 C C . PHE A 1 103 ? -15.031 2.836 2.08 1 98.19 103 PHE A C 1
ATOM 804 O O . PHE A 1 103 ? -15.578 2.781 3.186 1 98.19 103 PHE A O 1
ATOM 811 N N . LYS A 1 104 ? -15.508 2.197 1.021 1 97.5 104 LYS A N 1
ATOM 812 C CA . LYS A 1 104 ? -16.562 1.198 1.155 1 97.5 104 LYS A CA 1
ATOM 813 C C . LYS A 1 104 ? -16.016 -0.115 1.702 1 97.5 104 LYS A C 1
ATOM 815 O O . LYS A 1 104 ? -15.109 -0.708 1.11 1 97.5 104 LYS A O 1
ATOM 820 N N . LEU A 1 105 ? -16.531 -0.508 2.83 1 96.31 105 LEU A N 1
ATOM 821 C CA . LEU A 1 105 ? -16.062 -1.738 3.453 1 96.31 105 LEU A CA 1
ATOM 822 C C . LEU A 1 105 ? -17.062 -2.256 4.477 1 96.31 105 LEU A C 1
ATOM 824 O O . LEU A 1 105 ? -17.953 -1.512 4.918 1 96.31 105 LEU A O 1
ATOM 828 N N . ASN A 1 106 ? -17 -3.494 4.75 1 92.88 106 ASN A N 1
ATOM 829 C CA . ASN A 1 106 ? -17.859 -4.105 5.762 1 92.88 106 ASN A CA 1
ATOM 830 C C . ASN A 1 106 ? -17.031 -4.727 6.891 1 92.88 106 ASN A C 1
ATOM 832 O O . ASN A 1 106 ? -17.594 -5.348 7.797 1 92.88 106 ASN A O 1
ATOM 836 N N . GLU A 1 107 ? -15.742 -4.574 6.809 1 95.62 107 GLU A N 1
ATOM 837 C CA . GLU A 1 107 ? -14.844 -5.098 7.832 1 95.62 107 GLU A CA 1
ATOM 838 C C . GLU A 1 107 ? -14.578 -4.062 8.922 1 95.62 107 GLU A C 1
ATOM 840 O O . GLU A 1 107 ? -14.828 -2.871 8.727 1 95.62 107 GLU A O 1
ATOM 845 N N . LYS A 1 108 ? -14.148 -4.559 10.062 1 96.88 108 LYS A N 1
ATOM 846 C CA . LYS A 1 108 ? -13.773 -3.666 11.156 1 96.88 108 LYS A CA 1
ATOM 847 C C . LYS A 1 108 ? -12.453 -2.967 10.867 1 96.88 108 LYS A C 1
ATOM 849 O O . LYS A 1 108 ? -11.469 -3.615 10.508 1 96.88 108 LYS A O 1
ATOM 854 N N . VAL A 1 109 ? -12.469 -1.656 11.031 1 98.19 109 VAL A N 1
ATOM 855 C CA . VAL A 1 109 ? -11.234 -0.889 10.906 1 98.19 109 VAL A CA 1
ATOM 856 C C . VAL A 1 109 ? -10.43 -0.993 12.195 1 98.19 109 VAL A C 1
ATOM 858 O O . VAL A 1 109 ? -10.938 -0.676 13.281 1 98.19 109 VAL A O 1
ATOM 861 N N . VAL A 1 110 ? -9.188 -1.477 12.07 1 98.19 110 VAL A N 1
ATOM 862 C CA . VAL A 1 110 ? -8.305 -1.62 13.227 1 98.19 110 VAL A CA 1
ATOM 863 C C . VAL A 1 110 ? -7.621 -0.286 13.523 1 98.19 110 VAL A C 1
ATOM 865 O O . VAL A 1 110 ? -7.469 0.091 14.688 1 98.19 110 VAL A O 1
ATOM 868 N N . PHE A 1 111 ? -7.184 0.411 12.508 1 98.12 111 PHE A N 1
ATOM 869 C CA . PHE A 1 111 ? -6.676 1.77 12.648 1 98.12 111 PHE A CA 1
ATOM 870 C C . PHE A 1 111 ? -6.664 2.488 11.305 1 98.12 111 PHE A C 1
ATOM 872 O O . PHE A 1 111 ? -6.816 1.856 10.258 1 98.12 111 PHE A O 1
ATOM 879 N N . ALA A 1 112 ? -6.602 3.768 11.375 1 98.12 112 ALA A N 1
ATOM 880 C CA . ALA A 1 112 ? -6.379 4.637 10.219 1 98.12 112 ALA A CA 1
ATOM 881 C C . ALA A 1 112 ? -5.062 5.402 10.352 1 98.12 112 ALA A C 1
ATOM 883 O O . ALA A 1 112 ? -4.652 5.746 11.461 1 98.12 112 ALA A O 1
ATOM 884 N N . ARG A 1 113 ? -4.43 5.637 9.234 1 98.44 113 ARG A N 1
ATOM 885 C CA . ARG A 1 113 ? -3.262 6.516 9.258 1 98.44 113 ARG A CA 1
ATOM 886 C C . ARG A 1 113 ? -3.219 7.41 8.023 1 98.44 113 ARG A C 1
ATOM 888 O O . ARG A 1 113 ? -3.914 7.152 7.043 1 98.44 113 ARG A O 1
ATOM 895 N N . GLU A 1 114 ? -2.572 8.461 8.172 1 98.38 114 GLU A N 1
ATOM 896 C CA . GLU A 1 114 ? -2.389 9.43 7.098 1 98.38 114 GLU A CA 1
ATOM 897 C C . GLU A 1 114 ? -0.976 10.008 7.113 1 98.38 114 GLU A C 1
ATOM 899 O O . GLU A 1 114 ? -0.272 9.914 8.117 1 98.38 114 GLU A O 1
ATOM 904 N N . TYR A 1 115 ? -0.606 10.523 5.992 1 98.44 115 TYR A N 1
ATOM 905 C CA . TYR A 1 115 ? 0.704 11.156 5.891 1 98.44 115 TYR A CA 1
ATOM 906 C C . TYR A 1 115 ? 0.578 12.594 5.402 1 98.44 115 TYR A C 1
ATOM 908 O O . TYR A 1 115 ? 0.076 12.844 4.305 1 98.44 115 TYR A O 1
ATOM 916 N N . CYS A 1 116 ? 1.011 13.484 6.184 1 97.12 116 CYS A N 1
ATOM 917 C CA . CYS A 1 116 ? 1.161 14.898 5.832 1 97.12 116 CYS A CA 1
ATOM 918 C C . CYS A 1 116 ? 2.566 15.18 5.32 1 97.12 116 CYS A C 1
ATOM 920 O O . CYS A 1 116 ? 3.551 14.891 6.004 1 97.12 116 CYS A O 1
ATOM 922 N N . ASN A 1 117 ? 2.643 15.859 4.195 1 96.19 117 ASN A N 1
ATOM 923 C CA . ASN A 1 117 ? 3.947 16.047 3.576 1 96.19 117 ASN A CA 1
ATOM 924 C C . ASN A 1 117 ? 4.867 16.891 4.461 1 96.19 117 ASN A C 1
ATOM 926 O O . ASN A 1 117 ? 6.094 16.781 4.367 1 96.19 117 ASN A O 1
ATOM 930 N N . LEU A 1 118 ? 4.352 17.625 5.359 1 94.44 118 LEU A N 1
ATOM 931 C CA . LEU A 1 118 ? 5.164 18.5 6.199 1 94.44 118 LEU A CA 1
ATOM 932 C C . LEU A 1 118 ? 5.312 17.922 7.605 1 94.44 118 LEU A C 1
ATOM 934 O O . LEU A 1 118 ? 6.348 18.109 8.25 1 94.44 118 LEU A O 1
ATOM 938 N N . HIS A 1 119 ? 4.25 17.188 8.07 1 94.19 119 HIS A N 1
ATOM 939 C CA . HIS A 1 119 ? 4.258 16.875 9.492 1 94.19 119 HIS A CA 1
ATOM 940 C C . HIS A 1 119 ? 4.324 15.375 9.742 1 94.19 119 HIS A C 1
ATOM 942 O O . HIS A 1 119 ? 4.312 14.93 10.891 1 94.19 119 HIS A O 1
ATOM 948 N N . GLY A 1 120 ? 4.355 14.602 8.695 1 95.56 120 GLY A N 1
ATOM 949 C CA . GLY A 1 120 ? 4.711 13.203 8.875 1 95.56 120 GLY A CA 1
ATOM 950 C C . GLY A 1 120 ? 3.5 12.297 9.031 1 95.56 120 GLY A C 1
ATOM 951 O O . GLY A 1 120 ? 2.426 12.594 8.508 1 95.56 120 GLY A O 1
ATOM 952 N N . LEU A 1 121 ? 3.76 11.141 9.586 1 97.75 121 LEU A N 1
ATOM 953 C CA . LEU A 1 121 ? 2.787 10.055 9.703 1 97.75 121 LEU A CA 1
ATOM 954 C C . LEU A 1 121 ? 1.972 10.188 10.984 1 97.75 121 LEU A C 1
ATOM 956 O O . LEU A 1 121 ? 2.529 10.422 12.062 1 97.75 121 LEU A O 1
ATOM 960 N N . TRP A 1 122 ? 0.669 10.047 10.852 1 96.25 122 TRP A N 1
ATOM 961 C CA . TRP A 1 122 ? -0.264 10.109 11.969 1 96.25 122 TRP A CA 1
ATOM 962 C C . TRP A 1 122 ? -1.204 8.914 11.969 1 96.25 122 TRP A C 1
ATOM 964 O O . TRP A 1 122 ? -1.513 8.359 10.914 1 96.25 122 TRP A O 1
ATOM 974 N N . LYS A 1 123 ? -1.635 8.562 13.133 1 96.19 123 LYS A N 1
ATOM 975 C CA . LYS A 1 123 ? -2.439 7.344 13.242 1 96.19 123 LYS A CA 1
ATOM 976 C C . LYS A 1 123 ? -3.49 7.48 14.336 1 96.19 123 LYS A C 1
ATOM 978 O O . LYS A 1 123 ? -3.268 8.172 15.336 1 96.19 123 LYS A O 1
ATOM 983 N N . THR A 1 124 ? -4.602 6.828 14.094 1 94.38 124 THR A N 1
ATOM 984 C CA . THR A 1 124 ? -5.641 6.707 15.109 1 94.38 124 THR A CA 1
ATOM 985 C C . THR A 1 124 ? -6.211 5.289 15.125 1 94.38 124 THR A C 1
ATOM 987 O O . THR A 1 124 ? -6.332 4.648 14.078 1 94.38 124 THR A O 1
ATOM 990 N N . LYS A 1 125 ? -6.594 4.793 16.25 1 91.81 125 LYS A N 1
ATOM 991 C CA . LYS A 1 125 ? -7.273 3.512 16.406 1 91.81 125 LYS A CA 1
ATOM 992 C C . LYS A 1 125 ? -8.773 3.705 16.625 1 91.81 125 LYS A C 1
ATOM 994 O O . LYS A 1 125 ? -9.195 4.699 17.219 1 91.81 125 LYS A O 1
ATOM 999 N N . MET B 1 1 ? 11.852 6.543 -10.531 1 95.62 1 MET B N 1
ATOM 1000 C CA . MET B 1 1 ? 10.875 5.887 -9.656 1 95.62 1 MET B CA 1
ATOM 1001 C C . MET B 1 1 ? 9.531 6.598 -9.719 1 95.62 1 MET B C 1
ATOM 1003 O O . MET B 1 1 ? 9.469 7.812 -9.922 1 95.62 1 MET B O 1
ATOM 1007 N N . GLU B 1 2 ? 8.461 5.871 -9.648 1 97.12 2 GLU B N 1
ATOM 1008 C CA . GLU B 1 2 ? 7.109 6.414 -9.578 1 97.12 2 GLU B CA 1
ATOM 1009 C C . GLU B 1 2 ? 6.359 5.879 -8.359 1 97.12 2 GLU B C 1
ATOM 1011 O O . GLU B 1 2 ? 6.648 4.777 -7.883 1 97.12 2 GLU B O 1
ATOM 1016 N N . ILE B 1 3 ? 5.441 6.715 -7.922 1 98.06 3 ILE B N 1
ATOM 1017 C CA . ILE B 1 3 ? 4.59 6.281 -6.82 1 98.06 3 ILE B CA 1
ATOM 1018 C C . ILE B 1 3 ? 3.883 4.98 -7.195 1 98.06 3 ILE B C 1
ATOM 1020 O O . ILE B 1 3 ? 3.467 4.801 -8.344 1 98.06 3 ILE B O 1
ATOM 1024 N N . LYS B 1 4 ? 3.717 4.062 -6.242 1 98.38 4 LYS B N 1
ATOM 1025 C CA . LYS B 1 4 ? 2.996 2.797 -6.344 1 98.38 4 LYS B CA 1
ATOM 1026 C C . LYS B 1 4 ? 3.846 1.733 -7.035 1 98.38 4 LYS B C 1
ATOM 1028 O O . LYS B 1 4 ? 3.436 0.576 -7.141 1 98.38 4 LYS B O 1
ATOM 1033 N N . GLN B 1 5 ? 5.051 2.051 -7.516 1 98.44 5 GLN B N 1
ATOM 1034 C CA . GLN B 1 5 ? 5.965 1.031 -8.016 1 98.44 5 GLN B CA 1
ATOM 1035 C C . GLN B 1 5 ? 6.461 0.131 -6.891 1 98.44 5 GLN B C 1
ATOM 1037 O O . GLN B 1 5 ? 6.527 0.555 -5.734 1 98.44 5 GLN B O 1
ATOM 1042 N N . VAL B 1 6 ? 6.758 -1.058 -7.234 1 98.81 6 VAL B N 1
ATOM 1043 C CA . VAL B 1 6 ? 7.199 -2.059 -6.27 1 98.81 6 VAL B CA 1
ATOM 1044 C C . VAL B 1 6 ? 8.633 -2.475 -6.57 1 98.81 6 VAL B C 1
ATOM 1046 O O . VAL B 1 6 ? 8.969 -2.787 -7.719 1 98.81 6 VAL B O 1
ATOM 1049 N N . TYR B 1 7 ? 9.492 -2.455 -5.586 1 98.88 7 TYR B N 1
ATOM 1050 C CA . TYR B 1 7 ? 10.898 -2.828 -5.711 1 98.88 7 TYR B CA 1
ATOM 1051 C C . TYR B 1 7 ? 11.227 -4.02 -4.82 1 98.88 7 TYR B C 1
ATOM 1053 O O . TYR B 1 7 ? 10.625 -4.191 -3.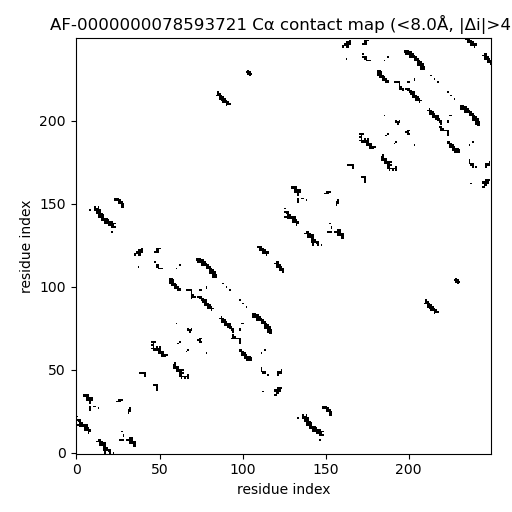758 1 98.88 7 TYR B O 1
ATOM 1061 N N . LYS B 1 8 ? 12.195 -4.762 -5.219 1 98.81 8 LYS B N 1
ATOM 1062 C CA . LYS B 1 8 ? 12.57 -5.977 -4.5 1 98.81 8 LYS B CA 1
ATOM 1063 C C . LYS B 1 8 ? 14.086 -6.09 -4.375 1 98.81 8 LYS B C 1
ATOM 1065 O O . LYS B 1 8 ? 14.82 -5.801 -5.328 1 98.81 8 LYS B O 1
ATOM 1070 N N . CYS B 1 9 ? 14.523 -6.391 -3.262 1 98.62 9 CYS B N 1
ATOM 1071 C CA . CYS B 1 9 ? 15.898 -6.855 -3.104 1 98.62 9 CYS B CA 1
ATOM 1072 C C . CYS B 1 9 ? 16.016 -8.328 -3.492 1 98.62 9 CYS B C 1
ATOM 1074 O O . CYS B 1 9 ? 15.406 -9.195 -2.869 1 98.62 9 CYS B O 1
ATOM 1076 N N . GLU B 1 10 ? 16.75 -8.648 -4.398 1 97 10 GLU B N 1
ATOM 1077 C CA . GLU B 1 10 ? 16.875 -10.008 -4.906 1 97 10 GLU B CA 1
ATOM 1078 C C . GLU B 1 10 ? 17.734 -10.867 -3.988 1 97 10 GLU B C 1
ATOM 1080 O O . GLU B 1 10 ? 17.828 -12.086 -4.164 1 97 10 GLU B O 1
ATOM 1085 N N . LEU B 1 11 ? 18.375 -10.211 -3.053 1 98 11 LEU B N 1
ATOM 1086 C CA . LEU B 1 11 ? 19.25 -10.938 -2.148 1 98 11 LEU B CA 1
ATOM 1087 C C . LEU B 1 11 ? 18.5 -11.414 -0.912 1 98 11 LEU B C 1
ATOM 1089 O O . LEU B 1 11 ? 18.547 -12.594 -0.562 1 98 11 LEU B O 1
ATOM 1093 N N . CYS B 1 12 ? 17.844 -10.555 -0.211 1 98.19 12 CYS B N 1
ATOM 1094 C CA . CYS B 1 12 ? 17.234 -10.938 1.053 1 98.19 12 CYS B CA 1
ATOM 1095 C C . CYS B 1 12 ? 15.727 -11.141 0.883 1 98.19 12 CYS B C 1
ATOM 1097 O O . CYS B 1 12 ? 15.078 -11.727 1.747 1 98.19 12 CYS B O 1
ATOM 1099 N N . GLY B 1 13 ? 15.031 -10.508 -0.198 1 98.06 13 GLY B N 1
ATOM 1100 C CA . GLY B 1 13 ? 13.609 -10.711 -0.445 1 98.06 13 GLY B CA 1
ATOM 1101 C C . GLY B 1 13 ? 12.75 -9.578 0.08 1 98.06 13 GLY B C 1
ATOM 1102 O O . GLY B 1 13 ? 11.523 -9.633 -0.003 1 98.06 13 GLY B O 1
ATOM 1103 N N . ASN B 1 14 ? 13.398 -8.477 0.612 1 98.75 14 ASN B N 1
ATOM 1104 C CA . ASN B 1 14 ? 12.602 -7.297 0.936 1 98.75 14 ASN B CA 1
ATOM 1105 C C . ASN B 1 14 ? 11.852 -6.773 -0.287 1 98.75 14 ASN B C 1
ATOM 1107 O O . ASN B 1 14 ? 12.422 -6.68 -1.376 1 98.75 14 ASN B O 1
ATOM 1111 N N . ILE B 1 15 ? 10.602 -6.523 -0.08 1 98.88 15 ILE B N 1
ATOM 1112 C CA . ILE B 1 15 ? 9.797 -5.887 -1.114 1 98.88 15 ILE B CA 1
ATOM 1113 C C . ILE B 1 15 ? 9.133 -4.633 -0.552 1 98.88 15 ILE B C 1
ATOM 1115 O O . ILE B 1 15 ? 8.562 -4.66 0.542 1 98.88 15 ILE B O 1
ATOM 1119 N N . VAL B 1 16 ? 9.25 -3.531 -1.318 1 98.88 16 VAL B N 1
ATOM 1120 C CA . VAL B 1 16 ? 8.672 -2.271 -0.861 1 98.88 16 VAL B CA 1
ATOM 1121 C C . VAL B 1 16 ? 7.844 -1.643 -1.981 1 98.88 16 VAL B C 1
ATOM 1123 O O . VAL B 1 16 ? 8.117 -1.868 -3.162 1 98.88 16 VAL B O 1
ATOM 1126 N N . GLU B 1 17 ? 6.848 -0.903 -1.62 1 98.88 17 GLU B N 1
ATOM 1127 C CA . GLU B 1 17 ? 6.086 -0.047 -2.527 1 98.88 17 GLU B CA 1
ATOM 1128 C C . GLU B 1 17 ? 6.426 1.425 -2.309 1 98.88 17 GLU B C 1
ATOM 1130 O O . GLU B 1 17 ? 6.504 1.888 -1.169 1 98.88 17 GLU B O 1
ATOM 1135 N N . VAL B 1 18 ? 6.574 2.176 -3.359 1 98.81 18 VAL B N 1
ATOM 1136 C CA . VAL B 1 18 ? 6.914 3.592 -3.275 1 98.81 18 VAL B CA 1
ATOM 1137 C C . VAL B 1 18 ? 5.664 4.402 -2.941 1 98.81 18 VAL B C 1
ATOM 1139 O O . VAL B 1 18 ? 4.664 4.348 -3.664 1 98.81 18 VAL B O 1
ATOM 1142 N N . LEU B 1 19 ? 5.746 5.199 -1.85 1 98.69 19 LEU B N 1
ATOM 1143 C CA . LEU B 1 19 ? 4.629 6.051 -1.448 1 98.69 19 LEU B CA 1
ATOM 1144 C C . LEU B 1 19 ? 4.898 7.504 -1.818 1 98.69 19 LEU B C 1
ATOM 1146 O O . LEU B 1 19 ? 3.965 8.297 -1.942 1 98.69 19 LEU B O 1
ATOM 1150 N N . ASN B 1 20 ? 6.113 7.848 -1.889 1 98.56 20 ASN B N 1
ATOM 1151 C CA . ASN B 1 20 ? 6.586 9.164 -2.293 1 98.56 20 ASN B CA 1
ATOM 1152 C C . ASN B 1 20 ? 7.938 9.094 -2.992 1 98.56 20 ASN B C 1
ATOM 1154 O O . ASN B 1 20 ? 8.82 8.344 -2.564 1 98.56 20 ASN B O 1
ATOM 1158 N N . VAL B 1 21 ? 8.07 9.953 -3.994 1 98.19 21 VAL B N 1
ATOM 1159 C CA . VAL B 1 21 ? 9.32 9.953 -4.746 1 98.19 21 VAL B CA 1
ATOM 1160 C C . VAL B 1 21 ? 10.188 11.133 -4.316 1 98.19 21 VAL B C 1
ATOM 1162 O O . VAL B 1 21 ? 9.758 12.281 -4.398 1 98.19 21 VAL B O 1
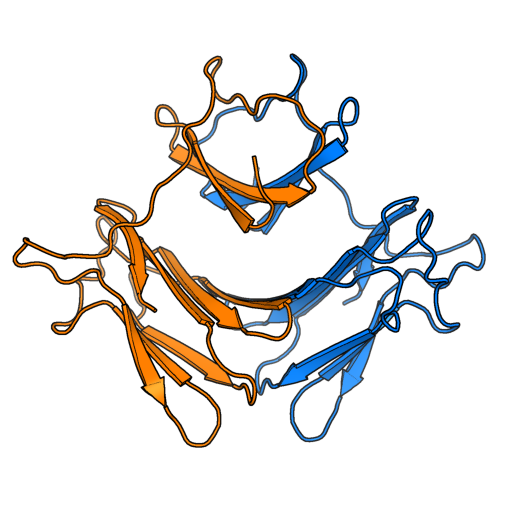ATOM 1165 N N . GLY B 1 22 ? 11.398 10.852 -3.867 1 97.25 22 GLY B N 1
ATOM 1166 C CA . GLY B 1 22 ? 12.328 11.875 -3.42 1 97.25 22 GLY B CA 1
ATOM 1167 C C . GLY B 1 22 ? 13.531 12.031 -4.328 1 97.25 22 GLY B C 1
ATOM 1168 O O . GLY B 1 22 ? 14.289 13 -4.211 1 97.25 22 GLY B O 1
ATOM 1169 N N . GLY B 1 23 ? 13.844 10.977 -5.137 1 96.44 23 GLY B N 1
ATOM 1170 C CA . GLY B 1 23 ? 14.883 11.125 -6.148 1 96.44 23 GLY B CA 1
ATOM 1171 C C . GLY B 1 23 ? 16.078 10.219 -5.914 1 96.44 23 GLY B C 1
ATOM 1172 O O . GLY B 1 23 ? 16.859 9.977 -6.828 1 96.44 23 GLY B O 1
ATOM 1173 N N . GLY B 1 24 ? 16.281 9.719 -4.75 1 97.44 24 GLY B N 1
ATOM 1174 C CA . GLY B 1 24 ? 17.391 8.812 -4.461 1 97.44 24 GLY B CA 1
ATOM 1175 C C . GLY B 1 24 ? 17.156 7.414 -5 1 97.44 24 GLY B C 1
ATOM 1176 O O . GLY B 1 24 ? 16.078 7.098 -5.5 1 97.44 24 GLY B O 1
ATOM 1177 N N . ILE B 1 25 ? 18.266 6.633 -4.836 1 97.69 25 ILE B N 1
ATOM 1178 C CA . ILE B 1 25 ? 18.203 5.246 -5.273 1 97.69 25 ILE B CA 1
ATOM 1179 C C . ILE B 1 25 ? 17.984 4.332 -4.074 1 97.69 25 ILE B C 1
ATOM 1181 O O . ILE B 1 25 ? 18.75 4.363 -3.107 1 97.69 25 ILE B O 1
ATOM 1185 N N . LEU B 1 26 ? 16.938 3.512 -4.156 1 98.5 26 LEU B N 1
ATOM 1186 C CA . LEU B 1 26 ? 16.672 2.547 -3.094 1 98.5 26 LEU B CA 1
ATOM 1187 C C . LEU B 1 26 ? 17.703 1.418 -3.121 1 98.5 26 LEU B C 1
ATOM 1189 O O . LEU B 1 26 ? 17.906 0.789 -4.16 1 98.5 26 LEU B O 1
ATOM 1193 N N . THR B 1 27 ? 18.297 1.142 -2.031 1 98.62 27 THR B N 1
ATOM 1194 C CA . THR B 1 27 ? 19.297 0.083 -1.886 1 98.62 27 THR B CA 1
ATOM 1195 C C . THR B 1 27 ? 18.969 -0.811 -0.695 1 98.62 27 THR B C 1
ATOM 1197 O O . THR B 1 27 ? 18.438 -0.337 0.317 1 98.62 27 THR B O 1
ATOM 1200 N N . CYS B 1 28 ? 19.188 -2.049 -0.827 1 98.31 28 CYS B N 1
ATOM 1201 C CA . CYS B 1 28 ? 19.078 -3.092 0.186 1 98.31 28 CYS B CA 1
ATOM 1202 C C . CYS B 1 28 ? 20.203 -4.113 0.04 1 98.31 28 CYS B C 1
ATOM 1204 O O . CYS B 1 28 ? 20.484 -4.578 -1.065 1 98.31 28 CYS B O 1
ATOM 1206 N N . CYS B 1 29 ? 20.797 -4.5 1.144 1 97.75 29 CYS B N 1
ATOM 1207 C CA . CYS B 1 29 ? 21.906 -5.457 1.161 1 97.75 29 CYS B CA 1
ATOM 1208 C C . CYS B 1 29 ? 23.062 -4.973 0.3 1 97.75 29 CYS B C 1
ATOM 1210 O O . CYS B 1 29 ? 23.688 -5.762 -0.412 1 97.75 29 CYS B O 1
ATOM 1212 N N . GLY B 1 30 ? 23.172 -3.707 0.253 1 95.56 30 GLY B N 1
ATOM 1213 C CA . GLY B 1 30 ? 24.328 -3.119 -0.409 1 95.56 30 GLY B CA 1
ATOM 1214 C C . GLY B 1 30 ? 24.156 -3 -1.911 1 95.56 30 GLY B C 1
ATOM 1215 O O . GLY B 1 30 ? 25.078 -2.596 -2.617 1 95.56 30 GLY B O 1
ATOM 1216 N N . LYS B 1 31 ? 23.078 -3.309 -2.457 1 97.88 31 LYS B N 1
ATOM 1217 C CA . LYS B 1 31 ? 22.828 -3.227 -3.893 1 97.88 31 LYS B CA 1
ATOM 1218 C C . LYS B 1 31 ? 21.516 -2.494 -4.18 1 97.88 31 LYS B C 1
ATOM 1220 O O . LYS B 1 31 ? 20.594 -2.514 -3.359 1 97.88 31 LYS B O 1
ATOM 1225 N N . PRO B 1 32 ? 21.453 -1.869 -5.352 1 98.31 32 PRO B N 1
ATOM 1226 C CA . PRO B 1 32 ? 20.172 -1.267 -5.738 1 98.31 32 PRO B CA 1
ATOM 1227 C C . PRO B 1 32 ? 19.031 -2.283 -5.801 1 98.31 32 PRO B C 1
ATOM 1229 O O . PRO B 1 32 ? 19.234 -3.408 -6.27 1 98.31 32 PRO B O 1
ATOM 1232 N N . MET B 1 33 ? 17.891 -1.88 -5.258 1 98.62 33 MET B N 1
ATOM 1233 C CA . MET B 1 33 ? 16.734 -2.746 -5.391 1 98.62 33 MET B CA 1
ATOM 1234 C C . MET B 1 33 ? 16.234 -2.773 -6.832 1 98.62 33 MET B C 1
ATOM 1236 O O . MET B 1 33 ? 16.453 -1.827 -7.586 1 98.62 33 MET B O 1
ATOM 1240 N N . LYS B 1 34 ? 15.578 -3.826 -7.16 1 98.5 34 LYS B N 1
ATOM 1241 C CA . LYS B 1 34 ? 15.094 -4.004 -8.531 1 98.5 34 LYS B CA 1
ATOM 1242 C C . LYS B 1 34 ? 13.617 -3.633 -8.641 1 98.5 34 LYS B C 1
ATOM 1244 O O . LYS B 1 34 ? 12.797 -4.098 -7.855 1 98.5 34 LYS B O 1
ATOM 1249 N N . LEU B 1 35 ? 13.32 -2.801 -9.641 1 98.56 35 LEU B N 1
ATOM 1250 C CA . LEU B 1 35 ? 11.922 -2.557 -9.977 1 98.56 35 LEU B CA 1
ATOM 1251 C C . LEU B 1 35 ? 11.242 -3.844 -10.43 1 98.56 35 LEU B C 1
ATOM 1253 O O . LEU B 1 35 ? 11.727 -4.52 -11.344 1 98.56 35 LEU B O 1
ATOM 1257 N N . LEU B 1 36 ? 10.164 -4.215 -9.766 1 97.94 36 LEU B N 1
ATOM 1258 C CA . LEU B 1 36 ? 9.398 -5.375 -10.211 1 97.94 36 LEU B CA 1
ATOM 1259 C C . LEU B 1 36 ? 8.453 -5.004 -11.344 1 97.94 36 LEU B C 1
ATOM 1261 O O . LEU B 1 36 ? 7.574 -4.16 -11.172 1 97.94 36 LEU B O 1
ATOM 1265 N N . GLU B 1 37 ? 8.695 -5.609 -12.438 1 94.38 37 GLU B N 1
ATOM 1266 C CA . GLU B 1 37 ? 7.773 -5.477 -13.562 1 94.38 37 GLU B CA 1
ATOM 1267 C C . GLU B 1 37 ? 6.715 -6.578 -13.539 1 94.38 37 GLU B C 1
ATOM 1269 O O . GLU B 1 37 ? 7.047 -7.758 -13.414 1 94.38 37 GLU B O 1
ATOM 1274 N N . ALA B 1 38 ? 5.504 -6.145 -13.711 1 94.56 38 ALA B N 1
ATOM 1275 C CA . ALA B 1 38 ? 4.414 -7.113 -13.641 1 94.56 38 ALA B CA 1
ATOM 1276 C C . ALA B 1 38 ? 4.348 -7.957 -14.914 1 94.56 38 ALA B C 1
ATOM 1278 O O . ALA B 1 38 ? 4.469 -7.434 -16.016 1 94.56 38 ALA B O 1
ATOM 1279 N N . ASN B 1 39 ? 4.16 -9.219 -14.688 1 90.88 39 ASN B N 1
ATOM 1280 C CA . ASN B 1 39 ? 3.838 -10.102 -15.805 1 90.88 39 ASN B CA 1
ATOM 1281 C C . ASN B 1 39 ? 2.355 -10.047 -16.156 1 90.88 39 ASN B C 1
ATOM 1283 O O . ASN B 1 39 ? 1.507 -9.914 -15.273 1 90.88 39 ASN B O 1
ATOM 1287 N N . THR B 1 40 ? 2.094 -10.141 -17.5 1 86.75 40 THR B N 1
ATOM 1288 C CA . THR B 1 40 ? 0.698 -10.016 -17.906 1 86.75 40 THR B CA 1
ATOM 1289 C C . THR B 1 40 ? 0.238 -11.266 -18.641 1 86.75 40 THR B C 1
ATOM 1291 O O . THR B 1 40 ? -0.951 -11.422 -18.922 1 86.75 40 THR B O 1
ATOM 1294 N N . VAL B 1 41 ? 1.154 -12.133 -19.047 1 78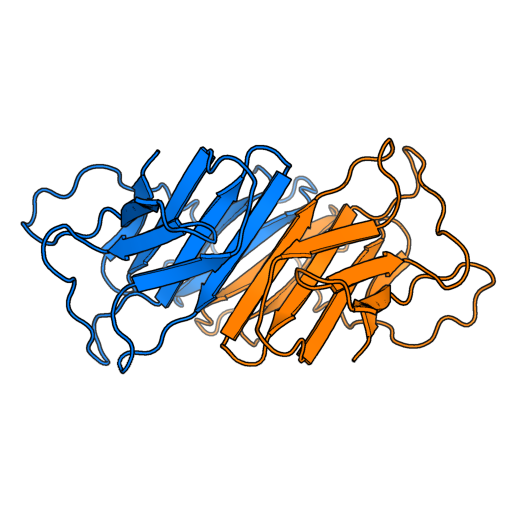.94 41 VAL B N 1
ATOM 1295 C CA . VAL B 1 41 ? 0.827 -13.352 -19.766 1 78.94 41 VAL B CA 1
ATOM 1296 C C . VAL B 1 41 ? 1.447 -14.562 -19.062 1 78.94 41 VAL B C 1
ATOM 1298 O O . VAL B 1 41 ? 2.621 -14.531 -18.688 1 78.94 41 VAL B O 1
ATOM 1301 N N . ASP B 1 42 ? 0.539 -15.477 -18.812 1 74.06 42 ASP B N 1
ATOM 1302 C CA . ASP B 1 42 ? 0.998 -16.703 -18.141 1 74.06 42 ASP B CA 1
ATOM 1303 C C . ASP B 1 42 ? 1.25 -17.812 -19.156 1 74.06 42 ASP B C 1
ATOM 1305 O O . ASP B 1 42 ? 0.319 -18.281 -19.812 1 74.06 42 ASP B O 1
ATOM 1309 N N . ALA B 1 43 ? 2.434 -18.031 -19.547 1 63.19 43 ALA B N 1
ATOM 1310 C CA . ALA B 1 43 ? 2.723 -19.156 -20.453 1 63.19 43 ALA B CA 1
ATOM 1311 C C . ALA B 1 43 ? 2.781 -20.469 -19.672 1 63.19 43 ALA B C 1
ATOM 1313 O O . ALA B 1 43 ? 2.828 -21.547 -20.281 1 63.19 43 ALA B O 1
ATOM 1314 N N . ALA B 1 44 ? 2.729 -20.344 -18.5 1 59.78 44 ALA B N 1
ATOM 1315 C CA . ALA B 1 44 ? 2.922 -21.578 -17.734 1 59.78 44 ALA B CA 1
ATOM 1316 C C . ALA B 1 44 ? 1.586 -22.25 -17.422 1 59.78 44 ALA B C 1
ATOM 1318 O O . ALA B 1 44 ? 0.523 -21.672 -17.688 1 59.78 44 ALA B O 1
ATOM 1319 N N . LEU B 1 45 ? 1.676 -23.406 -17.172 1 57.72 45 LEU B N 1
ATOM 1320 C CA . LEU B 1 45 ? 0.549 -24.203 -16.688 1 57.72 45 LEU B CA 1
ATOM 1321 C C . LEU B 1 45 ? -0.155 -23.5 -15.531 1 57.72 45 LEU B C 1
ATOM 1323 O O . LEU B 1 45 ? -1.385 -23.516 -15.438 1 57.72 45 LEU B O 1
ATOM 1327 N N . GLU B 1 46 ? 0.741 -22.875 -14.695 1 61.16 46 GLU B N 1
ATOM 1328 C CA . GLU B 1 46 ? 0.152 -22.172 -13.562 1 61.16 46 GLU B CA 1
ATOM 1329 C C . GLU B 1 46 ? -0.335 -20.781 -13.969 1 61.16 46 GLU B C 1
ATOM 1331 O O . GLU B 1 46 ? 0.249 -20.156 -14.852 1 61.16 46 GLU B O 1
ATOM 1336 N N . LYS B 1 47 ? -1.536 -20.5 -13.43 1 81.12 47 LYS B N 1
ATOM 1337 C CA . LYS B 1 47 ? -2.146 -19.25 -13.852 1 81.12 47 LYS B CA 1
ATOM 1338 C C . LYS B 1 47 ? -1.96 -18.172 -12.789 1 81.12 47 LYS B C 1
ATOM 1340 O O . LYS B 1 47 ? -2.346 -18.359 -11.633 1 81.12 47 LYS B O 1
ATOM 1345 N N . HIS B 1 48 ? -1.257 -17.156 -13.039 1 92.44 48 HIS B N 1
ATOM 1346 C CA . HIS B 1 48 ? -0.921 -16.094 -12.094 1 92.44 48 HIS B CA 1
ATOM 1347 C C . HIS B 1 48 ? -1.677 -14.812 -12.406 1 92.44 48 HIS B C 1
ATOM 1349 O O . HIS B 1 48 ? -1.767 -13.914 -11.57 1 92.44 48 HIS B O 1
ATOM 1355 N N . VAL B 1 49 ? -2.137 -14.688 -13.594 1 93.75 49 VAL B N 1
ATOM 1356 C CA . VAL B 1 49 ? -2.775 -13.43 -13.984 1 93.75 49 VAL B CA 1
ATOM 1357 C C . VAL B 1 49 ? -4.094 -13.266 -13.227 1 93.75 49 VAL B C 1
ATOM 1359 O O . VAL B 1 49 ? -4.957 -14.148 -13.281 1 93.75 49 VAL B O 1
ATOM 1362 N N . PRO B 1 50 ? -4.188 -12.25 -12.5 1 96 50 PRO B N 1
ATOM 1363 C CA . PRO B 1 50 ? -5.445 -12.062 -11.773 1 96 50 PRO B CA 1
ATOM 1364 C C . PRO B 1 50 ? -6.633 -11.828 -12.711 1 96 50 PRO B C 1
ATOM 1366 O O . PRO B 1 50 ? -6.484 -11.203 -13.758 1 96 50 PRO B O 1
ATOM 1369 N N . VAL B 1 51 ? -7.781 -12.297 -12.336 1 94.81 51 VAL B N 1
ATOM 1370 C CA . VAL B 1 51 ? -9.039 -12.117 -13.055 1 94.81 51 VAL B CA 1
ATOM 1371 C C . VAL B 1 51 ? -10.008 -11.297 -12.211 1 94.81 51 VAL B C 1
ATOM 1373 O O . VAL B 1 51 ? -10.297 -11.656 -11.07 1 94.81 51 VAL B O 1
ATOM 1376 N N . ILE B 1 52 ? -10.5 -10.258 -12.828 1 96.12 52 ILE B N 1
ATOM 1377 C CA . ILE B 1 52 ? -11.414 -9.367 -12.125 1 96.12 52 ILE B CA 1
ATOM 1378 C C . ILE B 1 52 ? -12.859 -9.727 -12.477 1 96.12 52 ILE B C 1
ATOM 1380 O O . ILE B 1 52 ? -13.234 -9.727 -13.648 1 96.12 52 ILE B O 1
ATOM 1384 N N . GLU B 1 53 ? -13.602 -10.016 -11.461 1 96.12 53 GLU B N 1
ATOM 1385 C CA . GLU B 1 53 ? -15.023 -10.281 -11.641 1 96.12 53 GLU B CA 1
ATOM 1386 C C . GLU B 1 53 ? -15.875 -9.266 -10.875 1 96.12 53 GLU B C 1
ATOM 1388 O O . GLU B 1 53 ? -15.641 -9.031 -9.688 1 96.12 53 GLU B O 1
ATOM 1393 N N . LYS B 1 54 ? -16.891 -8.727 -11.508 1 96.88 54 LYS B N 1
ATOM 1394 C CA . LYS B 1 54 ? -17.797 -7.801 -10.844 1 96.88 54 LYS B CA 1
ATOM 1395 C C . LYS B 1 54 ? -18.719 -8.539 -9.883 1 96.88 54 LYS B C 1
ATOM 1397 O O . LYS B 1 54 ? -19.188 -9.633 -10.188 1 96.88 54 LYS B O 1
ATOM 1402 N N . THR B 1 55 ? -18.969 -7.895 -8.75 1 96.75 55 THR B N 1
ATOM 1403 C CA . THR B 1 55 ? -19.953 -8.383 -7.797 1 96.75 55 THR B CA 1
ATOM 1404 C C . THR B 1 55 ? -21.016 -7.316 -7.527 1 96.75 55 THR B C 1
ATOM 1406 O O . THR B 1 55 ? -20.938 -6.207 -8.062 1 96.75 55 THR B O 1
ATOM 1409 N N . ASP B 1 56 ? -21.953 -7.598 -6.684 1 94.38 56 ASP B N 1
ATOM 1410 C CA . ASP B 1 56 ? -23 -6.641 -6.336 1 94.38 56 ASP B CA 1
ATOM 1411 C C . ASP B 1 56 ? -22.438 -5.453 -5.57 1 94.38 56 ASP B C 1
ATOM 1413 O O . ASP B 1 56 ? -22.938 -4.332 -5.688 1 94.38 56 ASP B O 1
ATOM 1417 N N . ASP B 1 57 ? -21.344 -5.75 -4.887 1 94.69 57 ASP B N 1
ATOM 1418 C CA . ASP B 1 57 ? -20.859 -4.727 -3.963 1 94.69 57 ASP B CA 1
ATOM 1419 C C . ASP B 1 57 ? -19.469 -4.238 -4.359 1 94.69 57 ASP B C 1
ATOM 1421 O O . ASP B 1 57 ? -18.859 -3.453 -3.639 1 94.69 57 ASP B O 1
ATOM 1425 N N . GLY B 1 58 ? -18.969 -4.766 -5.508 1 97.06 58 GLY B N 1
ATOM 1426 C CA . GLY B 1 58 ? -17.625 -4.375 -5.902 1 97.06 58 GLY B CA 1
ATOM 1427 C C . GLY B 1 58 ? -16.984 -5.348 -6.871 1 97.06 58 GLY B C 1
ATOM 1428 O O . GLY B 1 58 ? -17.5 -5.574 -7.965 1 97.06 58 GLY B O 1
ATOM 1429 N N . VAL B 1 59 ? -15.828 -5.965 -6.453 1 98.19 59 VAL B N 1
ATOM 1430 C CA . VAL B 1 59 ? -15.148 -6.879 -7.363 1 98.19 59 VAL B CA 1
ATOM 1431 C C . VAL B 1 59 ? -14.547 -8.039 -6.578 1 98.19 59 VAL B C 1
ATOM 1433 O O . VAL B 1 59 ? -14.188 -7.891 -5.41 1 98.19 59 VAL B O 1
ATOM 1436 N N . LEU B 1 60 ? -14.508 -9.164 -7.188 1 97.81 60 LEU B N 1
ATOM 1437 C CA . LEU B 1 60 ? -13.742 -10.328 -6.762 1 97.81 60 LEU B CA 1
ATOM 1438 C C . LEU B 1 60 ? -12.555 -10.57 -7.684 1 97.81 60 LEU B C 1
ATOM 1440 O O . LEU B 1 60 ? -12.727 -10.695 -8.898 1 97.81 60 LEU B O 1
ATOM 1444 N N . VAL B 1 61 ? -11.383 -10.555 -7.113 1 98.06 61 VAL B N 1
ATOM 1445 C CA . VAL B 1 61 ? -10.18 -10.852 -7.887 1 98.06 61 VAL B CA 1
ATOM 1446 C C . VAL B 1 61 ? -9.703 -12.273 -7.594 1 98.06 61 VAL B C 1
ATOM 1448 O O . VAL B 1 61 ? -9.406 -12.602 -6.445 1 98.06 61 VAL B O 1
ATOM 1451 N N . LYS B 1 62 ? -9.633 -13.062 -8.578 1 96.94 62 LYS B N 1
ATOM 1452 C CA . LYS B 1 62 ? -9.125 -14.43 -8.477 1 96.94 62 LYS B CA 1
ATOM 1453 C C . LYS B 1 62 ? -7.773 -14.562 -9.172 1 96.94 62 LYS B C 1
ATOM 1455 O O . LYS B 1 62 ? -7.551 -13.961 -10.227 1 96.94 62 LYS B O 1
ATOM 1460 N N . VAL B 1 63 ? -6.93 -15.336 -8.562 1 96.25 63 VAL B N 1
ATOM 1461 C CA . VAL B 1 63 ? -5.621 -15.484 -9.195 1 96.25 63 VAL B CA 1
ATOM 1462 C C . VAL B 1 63 ? -5.574 -16.797 -9.969 1 96.25 63 VAL B C 1
ATOM 1464 O O . VAL B 1 63 ? -5.445 -17.875 -9.375 1 96.25 63 VAL B O 1
ATOM 1467 N N . GLY B 1 64 ? -5.637 -16.547 -11.289 1 85.5 64 GLY B N 1
ATOM 1468 C CA . GLY B 1 64 ? -5.559 -17.641 -12.242 1 85.5 64 GLY B CA 1
ATOM 1469 C C . GLY B 1 64 ? -6.918 -18.078 -12.75 1 85.5 64 GLY B C 1
ATOM 1470 O O . GLY B 1 64 ? -7.914 -17.984 -12.031 1 85.5 64 GLY B O 1
ATOM 1471 N N . SER B 1 65 ? -7.035 -18.359 -14.07 1 78.69 65 SER B N 1
ATOM 1472 C CA . SER B 1 65 ? -8.211 -19.031 -14.602 1 78.69 65 SER B CA 1
ATOM 1473 C C . SER B 1 65 ? -8.422 -20.391 -13.945 1 78.69 65 SER B C 1
ATOM 1475 O O . SER B 1 65 ? -9.555 -20.844 -13.773 1 78.69 65 SER B O 1
ATOM 1477 N N . VAL B 1 66 ? -7.301 -20.984 -13.664 1 82.38 66 VAL B N 1
ATOM 1478 C CA . VAL B 1 66 ? -7.242 -22.125 -12.758 1 82.38 66 VAL B CA 1
ATOM 1479 C C . VAL B 1 66 ? -6.637 -21.688 -11.422 1 82.38 66 VAL B C 1
ATOM 1481 O O . VAL B 1 66 ? -5.613 -21 -11.391 1 82.38 66 VAL B O 1
ATOM 1484 N N . GLU B 1 67 ? -7.227 -22.078 -10.406 1 89.38 67 GLU B N 1
ATOM 1485 C CA . GLU B 1 67 ? -6.852 -21.609 -9.078 1 89.38 67 GLU B CA 1
ATOM 1486 C C . GLU B 1 67 ? -5.363 -21.844 -8.812 1 89.38 67 GLU B C 1
ATOM 1488 O O . GLU B 1 67 ? -4.879 -22.969 -8.914 1 89.38 67 GLU B O 1
ATOM 1493 N N . HIS B 1 68 ? -4.672 -20.828 -8.594 1 93.81 68 HIS B N 1
ATOM 1494 C CA . HIS B 1 68 ? -3.26 -20.922 -8.234 1 93.81 68 HIS B CA 1
ATOM 1495 C C . HIS B 1 68 ? -3.07 -21.703 -6.941 1 93.81 68 HIS B C 1
ATOM 1497 O O . HIS B 1 68 ? -3.842 -21.547 -5.992 1 93.81 68 HIS B O 1
ATOM 1503 N N . PRO B 1 69 ? -2.057 -22.5 -6.824 1 93.31 69 PRO B N 1
ATOM 1504 C CA . PRO B 1 69 ? -1.789 -23.219 -5.582 1 93.31 69 PRO B CA 1
ATOM 1505 C C . PRO B 1 69 ? -1.51 -22.297 -4.402 1 93.31 69 PRO B C 1
ATOM 1507 O O . PRO B 1 69 ? -0.959 -21.203 -4.586 1 93.31 69 PRO B O 1
ATOM 1510 N N . MET B 1 70 ? -1.907 -22.734 -3.25 1 97.06 70 MET B N 1
ATOM 1511 C CA . MET B 1 70 ? -1.625 -22.078 -1.979 1 97.06 70 MET B CA 1
ATOM 1512 C C . MET B 1 70 ? -1.011 -23.047 -0.982 1 97.06 70 MET B C 1
ATOM 1514 O O . MET B 1 70 ? -1.729 -23.797 -0.314 1 97.06 70 MET B O 1
ATOM 1518 N N . THR B 1 71 ? 0.263 -22.984 -0.934 1 97.44 71 THR B N 1
ATOM 1519 C CA . THR B 1 71 ? 1.025 -23.812 -0.005 1 97.44 71 THR B CA 1
ATOM 1520 C C . THR B 1 71 ? 1.995 -22.953 0.807 1 97.44 71 THR B C 1
ATOM 1522 O O . THR B 1 71 ? 2.213 -21.781 0.492 1 97.44 71 THR B O 1
ATOM 1525 N N . LYS B 1 72 ? 2.486 -23.469 1.805 1 97.62 72 LYS B N 1
ATOM 1526 C CA . LYS B 1 72 ? 3.422 -22.719 2.645 1 97.62 72 LYS B CA 1
ATOM 1527 C C . LYS B 1 72 ? 4.609 -22.219 1.831 1 97.62 72 LYS B C 1
ATOM 1529 O O . LYS B 1 72 ? 5.125 -21.125 2.084 1 97.62 72 LYS B O 1
ATOM 1534 N N . ASP B 1 73 ? 5.039 -22.984 0.831 1 97 73 ASP B N 1
ATOM 1535 C CA . ASP B 1 73 ? 6.234 -22.641 0.061 1 97 73 ASP B CA 1
ATOM 1536 C C . ASP B 1 73 ? 5.871 -21.891 -1.211 1 97 73 ASP B C 1
ATOM 1538 O O . ASP B 1 73 ? 6.742 -21.312 -1.863 1 97 73 ASP B O 1
ATOM 1542 N N . HIS B 1 74 ? 4.68 -21.922 -1.641 1 96.56 74 HIS B N 1
ATOM 1543 C CA . HIS B 1 74 ? 4.215 -21.328 -2.887 1 96.56 74 HIS B CA 1
ATOM 1544 C C . HIS B 1 74 ? 2.801 -20.766 -2.74 1 96.56 74 HIS B C 1
ATOM 1546 O O . HIS B 1 74 ? 1.83 -21.531 -2.74 1 96.56 74 HIS B O 1
ATOM 1552 N N . TYR B 1 75 ? 2.695 -19.453 -2.609 1 97.44 75 TYR B N 1
ATOM 1553 C CA . TYR B 1 75 ? 1.365 -18.875 -2.438 1 97.44 75 TYR B CA 1
ATOM 1554 C C . TYR B 1 75 ? 1.344 -17.422 -2.873 1 97.44 75 TYR B C 1
ATOM 1556 O O . TYR B 1 75 ? 2.396 -16.797 -3.062 1 97.44 75 TYR B O 1
ATOM 1564 N N . ILE B 1 76 ? 0.183 -16.938 -3.102 1 97.94 76 ILE B N 1
ATOM 1565 C CA . ILE B 1 76 ? -0.05 -15.523 -3.363 1 97.94 76 ILE B CA 1
ATOM 1566 C C . ILE B 1 76 ? 0.024 -14.734 -2.055 1 97.94 76 ILE B C 1
ATOM 1568 O O . ILE B 1 76 ? -0.737 -15 -1.121 1 97.94 76 ILE B O 1
ATOM 1572 N N . GLN B 1 77 ? 0.884 -13.773 -2.02 1 98.62 77 GLN B N 1
ATOM 1573 C CA . GLN B 1 77 ? 1.089 -13.039 -0.774 1 98.62 77 GLN B CA 1
ATOM 1574 C C . GLN B 1 77 ? 0.076 -11.906 -0.629 1 98.62 77 GLN B C 1
ATOM 1576 O O . GLN B 1 77 ? -0.393 -11.625 0.475 1 98.62 77 GLN B O 1
ATOM 1581 N N . TRP B 1 78 ? -0.211 -11.195 -1.683 1 98.81 78 TRP B N 1
ATOM 1582 C CA . TRP B 1 78 ? -1.226 -10.148 -1.632 1 98.81 78 TRP B CA 1
ATOM 1583 C C . TRP B 1 78 ? -1.859 -9.938 -3.002 1 98.81 78 TRP B C 1
ATOM 1585 O O . TRP B 1 78 ? -1.278 -10.305 -4.027 1 98.81 78 TRP B O 1
ATOM 1595 N N . ILE B 1 79 ? -3.057 -9.523 -3.02 1 98.81 79 ILE B N 1
ATOM 1596 C CA . ILE B 1 79 ? -3.85 -9.109 -4.172 1 98.81 79 ILE B CA 1
ATOM 1597 C C . ILE B 1 79 ? -4.297 -7.66 -3.992 1 98.81 79 ILE B C 1
ATOM 1599 O O . ILE B 1 79 ? -4.727 -7.266 -2.904 1 98.81 79 ILE B O 1
ATOM 1603 N N . GLU B 1 80 ? -4.156 -6.871 -5.051 1 98.56 80 GLU B N 1
ATOM 1604 C CA . GLU B 1 80 ? -4.621 -5.5 -4.887 1 98.56 80 GLU B CA 1
ATOM 1605 C C . GLU B 1 80 ? -5.25 -4.969 -6.172 1 98.56 80 GLU B C 1
ATOM 1607 O O . GLU B 1 80 ? -4.977 -5.484 -7.258 1 98.56 80 GLU B O 1
ATOM 1612 N N . VAL B 1 81 ? -6.129 -3.977 -6.031 1 98.69 81 VAL B N 1
ATOM 1613 C CA . VAL B 1 81 ? -6.73 -3.287 -7.168 1 98.69 81 VAL B CA 1
ATOM 1614 C C . VAL B 1 81 ? -6.445 -1.79 -7.07 1 98.69 81 VAL B C 1
ATOM 1616 O O . VAL B 1 81 ? -6.355 -1.237 -5.973 1 98.69 81 VAL B O 1
ATOM 1619 N N . HIS B 1 82 ? -6.219 -1.214 -8.172 1 98.62 82 HIS B N 1
ATOM 1620 C CA . HIS B 1 82 ? -6.105 0.23 -8.344 1 98.62 82 HIS B CA 1
ATOM 1621 C C . HIS B 1 82 ? -7.332 0.796 -9.055 1 98.62 82 HIS B C 1
ATOM 1623 O O . HIS B 1 82 ? -7.805 0.22 -10.039 1 98.62 82 HIS B O 1
ATOM 1629 N N . THR B 1 83 ? -7.812 1.918 -8.508 1 98.5 83 THR B N 1
ATOM 1630 C CA . THR B 1 83 ? -9.039 2.469 -9.078 1 98.5 83 THR B CA 1
ATOM 1631 C C . THR B 1 83 ? -8.758 3.793 -9.781 1 98.5 83 THR B C 1
ATOM 1633 O O . THR B 1 83 ? -7.668 4.348 -9.656 1 98.5 83 THR B O 1
ATOM 1636 N N . ASP B 1 84 ? -9.727 4.297 -10.562 1 97.62 84 ASP B N 1
ATOM 1637 C CA . ASP B 1 84 ? -9.602 5.543 -11.312 1 97.62 84 ASP B CA 1
ATOM 1638 C C . ASP B 1 84 ? -9.75 6.754 -10.391 1 97.62 84 ASP B C 1
ATOM 1640 O O . ASP B 1 84 ? -9.711 7.898 -10.852 1 97.62 84 ASP B O 1
ATOM 1644 N N . ASN B 1 85 ? -9.875 6.531 -9.133 1 96.94 85 ASN B N 1
ATOM 1645 C CA . ASN B 1 85 ? -9.969 7.617 -8.164 1 96.94 85 ASN B CA 1
ATOM 1646 C C . ASN B 1 85 ? -8.781 7.609 -7.203 1 96.94 85 ASN B C 1
ATOM 1648 O O . ASN B 1 85 ? -8.938 7.922 -6.02 1 96.94 85 ASN B O 1
ATOM 1652 N N . ASN B 1 86 ? -7.711 7.129 -7.645 1 97.62 86 ASN B N 1
ATOM 1653 C CA . ASN B 1 86 ? -6.438 7.16 -6.934 1 97.62 86 ASN B CA 1
ATOM 1654 C C . ASN B 1 86 ? -6.504 6.375 -5.625 1 97.62 86 ASN B C 1
ATOM 1656 O O . ASN B 1 86 ? -5.949 6.801 -4.613 1 97.62 86 ASN B O 1
ATOM 1660 N N . LYS B 1 87 ? -7.238 5.289 -5.684 1 98.5 87 LYS B N 1
ATOM 1661 C CA . LYS B 1 87 ? -7.301 4.418 -4.516 1 98.5 87 LYS B CA 1
ATOM 1662 C C . LYS B 1 87 ? -6.652 3.066 -4.797 1 98.5 87 LYS B C 1
ATOM 1664 O O . LYS B 1 87 ? -6.66 2.598 -5.938 1 98.5 87 LYS B O 1
ATOM 1669 N N . ILE B 1 88 ? -6.133 2.504 -3.787 1 98.56 88 ILE B N 1
ATOM 1670 C CA . ILE B 1 88 ? -5.598 1.147 -3.783 1 98.56 88 ILE B CA 1
ATOM 1671 C C . ILE B 1 88 ? -6.277 0.327 -2.689 1 98.56 88 ILE B C 1
ATOM 1673 O O . ILE B 1 88 ? -6.477 0.813 -1.573 1 98.56 88 ILE B O 1
ATOM 1677 N N . TYR B 1 89 ? -6.703 -0.854 -3.016 1 98.5 89 TYR B N 1
ATOM 1678 C CA . TYR B 1 89 ? -7.203 -1.842 -2.068 1 98.5 89 TYR B CA 1
ATOM 1679 C C . TYR B 1 89 ? -6.352 -3.105 -2.094 1 98.5 89 TYR B C 1
ATOM 1681 O O . TYR B 1 89 ? -6.223 -3.752 -3.137 1 98.5 89 TYR B O 1
ATOM 1689 N N . ARG B 1 90 ? -5.82 -3.5 -0.986 1 98.88 90 ARG B N 1
ATOM 1690 C CA . ARG B 1 90 ? -4.93 -4.652 -0.94 1 98.88 90 ARG B CA 1
ATOM 1691 C C . ARG B 1 90 ? -5.363 -5.637 0.14 1 98.88 90 ARG B C 1
ATOM 1693 O O . ARG B 1 90 ? -5.73 -5.234 1.244 1 98.88 90 ARG B O 1
ATOM 1700 N N . LYS B 1 91 ? -5.348 -6.859 -0.186 1 98.81 91 LYS B N 1
ATOM 1701 C CA . LYS B 1 91 ? -5.531 -7.945 0.773 1 98.81 91 LYS B CA 1
ATOM 1702 C C . LYS B 1 91 ? -4.281 -8.82 0.863 1 98.81 91 LYS B C 1
ATOM 1704 O O . LYS B 1 91 ? -3.785 -9.305 -0.154 1 98.81 91 LYS B O 1
ATOM 1709 N N . TYR B 1 92 ? -3.803 -8.953 2.045 1 98.88 92 TYR B N 1
ATOM 1710 C CA . TYR B 1 92 ? -2.729 -9.914 2.287 1 98.88 92 TYR B CA 1
ATOM 1711 C C . TYR B 1 92 ? -3.287 -11.305 2.529 1 98.88 92 TYR B C 1
ATOM 1713 O O . TYR B 1 92 ? -4.301 -11.469 3.215 1 98.88 92 TYR B O 1
ATOM 1721 N N . LEU B 1 93 ? -2.646 -12.281 1.991 1 98.75 93 LEU B N 1
ATOM 1722 C CA . LEU B 1 93 ? -3.102 -13.664 2.117 1 98.75 93 LEU B CA 1
ATOM 1723 C C . LEU B 1 93 ? -2.072 -14.508 2.863 1 98.75 93 LEU B C 1
ATOM 1725 O O . LEU B 1 93 ? -0.907 -14.125 2.971 1 98.75 93 LEU B O 1
ATOM 1729 N N . THR B 1 94 ? -2.494 -15.609 3.4 1 98.12 94 THR B N 1
ATOM 1730 C CA . THR B 1 94 ? -1.663 -16.688 3.939 1 98.12 94 THR B CA 1
ATOM 1731 C C . THR B 1 94 ? -1.814 -17.953 3.107 1 98.12 94 THR B C 1
ATOM 1733 O O . THR B 1 94 ? -2.729 -18.062 2.289 1 98.12 94 THR B O 1
ATOM 1736 N N . PRO B 1 95 ? -0.916 -18.828 3.35 1 98.06 95 PRO B N 1
ATOM 1737 C CA . PRO B 1 95 ? -1.014 -20.078 2.602 1 98.06 95 PRO B CA 1
ATOM 1738 C C . PRO B 1 95 ? -2.35 -20.797 2.812 1 98.06 95 PRO B C 1
ATOM 1740 O O . PRO B 1 95 ? -2.717 -21.672 2.027 1 98.06 95 PRO B O 1
ATOM 1743 N N . ASP B 1 96 ? -3.125 -20.453 3.859 1 97.81 96 ASP B N 1
ATOM 1744 C CA . ASP B 1 96 ? -4.379 -21.141 4.184 1 97.81 96 ASP B CA 1
ATOM 1745 C C . ASP B 1 96 ? -5.559 -20.469 3.482 1 97.81 96 ASP B C 1
ATOM 1747 O O . ASP B 1 96 ? -6.676 -20.984 3.51 1 97.81 96 ASP B O 1
ATOM 1751 N N . ASP B 1 97 ? -5.355 -19.406 2.846 1 97.81 97 ASP B N 1
ATOM 1752 C CA . ASP B 1 97 ? -6.41 -18.672 2.154 1 97.81 97 ASP B CA 1
ATOM 1753 C C . ASP B 1 97 ? -6.578 -19.156 0.72 1 97.81 97 ASP B C 1
ATOM 1755 O O . ASP B 1 97 ? -5.668 -19.781 0.161 1 97.81 97 ASP B O 1
ATOM 1759 N N . LYS B 1 98 ? -7.762 -18.969 0.178 1 97.44 98 LYS B N 1
ATOM 1760 C CA . LYS B 1 98 ? -7.91 -19.094 -1.269 1 97.44 98 LYS B CA 1
ATOM 1761 C C . LYS B 1 98 ? -7.195 -17.969 -1.997 1 97.44 98 LYS B C 1
ATOM 1763 O O . LYS B 1 98 ? -7.109 -16.844 -1.483 1 97.44 98 LYS B O 1
ATOM 1768 N N . PRO B 1 99 ? -6.703 -18.219 -3.15 1 97.75 99 PRO B N 1
ATOM 1769 C CA . PRO B 1 99 ? -6.027 -17.188 -3.924 1 97.75 99 PRO B CA 1
ATOM 1770 C C . PRO B 1 99 ? -7.004 -16.219 -4.594 1 97.75 99 PRO B C 1
ATOM 1772 O O . PRO B 1 99 ? -7.035 -16.125 -5.824 1 97.75 99 PRO B O 1
ATOM 1775 N N . GLN B 1 100 ? -7.723 -15.531 -3.779 1 98.25 100 GLN B N 1
ATOM 1776 C CA . GLN B 1 100 ? -8.703 -14.547 -4.219 1 98.25 100 GLN B CA 1
ATOM 1777 C C . GLN B 1 100 ? -8.938 -13.492 -3.143 1 98.25 100 GLN B C 1
ATOM 1779 O O . GLN B 1 100 ? -8.602 -13.703 -1.976 1 98.25 100 GLN B O 1
ATOM 1784 N N . ALA B 1 101 ? -9.492 -12.391 -3.512 1 98.19 101 ALA B N 1
ATOM 1785 C CA . ALA B 1 101 ? -9.82 -11.289 -2.607 1 98.19 101 ALA B CA 1
ATOM 1786 C C . ALA B 1 101 ? -11.023 -10.508 -3.115 1 98.19 101 ALA B C 1
ATOM 1788 O O . ALA B 1 101 ? -11.109 -10.18 -4.301 1 98.19 101 ALA B O 1
ATOM 1789 N N . GLU B 1 102 ? -11.906 -10.234 -2.246 1 97.94 102 GLU B N 1
ATOM 1790 C CA . GLU B 1 102 ? -13.055 -9.391 -2.574 1 97.94 102 GLU B CA 1
ATOM 1791 C C . GLU B 1 102 ? -12.875 -7.98 -2.029 1 97.94 102 GLU B C 1
ATOM 1793 O O . GLU B 1 102 ? -12.445 -7.797 -0.888 1 97.94 102 GLU B O 1
ATOM 1798 N N . PHE B 1 103 ? -13.156 -7.039 -2.832 1 98.12 103 PHE B N 1
ATOM 1799 C CA . PHE B 1 103 ? -13.117 -5.637 -2.436 1 98.12 103 PHE B CA 1
ATOM 1800 C C . PHE B 1 103 ? -14.461 -4.961 -2.688 1 98.12 103 PHE B C 1
ATOM 1802 O O . PHE B 1 103 ? -14.977 -4.984 -3.809 1 98.12 103 PHE B O 1
ATOM 1809 N N . LYS B 1 104 ? -15.062 -4.391 -1.647 1 97.5 104 LYS B N 1
ATOM 1810 C CA . LYS B 1 104 ? -16.234 -3.539 -1.817 1 97.5 104 LYS B CA 1
ATOM 1811 C C . LYS B 1 104 ? -15.852 -2.164 -2.354 1 97.5 104 LYS B C 1
ATOM 1813 O O . LYS B 1 104 ? -15.062 -1.451 -1.733 1 97.5 104 LYS B O 1
ATOM 1818 N N . LEU B 1 105 ? -16.359 -1.854 -3.516 1 96.44 105 LEU B N 1
ATOM 1819 C CA . LEU B 1 105 ? -16.047 -0.569 -4.125 1 96.44 105 LEU B CA 1
ATOM 1820 C C . LEU B 1 105 ? -17.062 -0.2 -5.191 1 96.44 105 LEU B C 1
ATOM 1822 O O . LEU B 1 105 ? -17.828 -1.058 -5.656 1 96.44 105 LEU B O 1
ATOM 1826 N N . ASN B 1 106 ? -17.156 1.046 -5.48 1 93.19 106 ASN B N 1
ATOM 1827 C CA . ASN B 1 106 ? -18.047 1.532 -6.527 1 93.19 106 ASN B CA 1
ATOM 1828 C C . ASN B 1 106 ? -17.281 2.273 -7.617 1 93.19 106 ASN B C 1
ATOM 1830 O O . ASN B 1 106 ? -17.875 2.834 -8.539 1 93.19 106 ASN B O 1
ATOM 1834 N N . GLU B 1 107 ? -15.984 2.291 -7.492 1 95.75 107 GLU B N 1
ATOM 1835 C CA . GLU B 1 107 ? -15.125 2.939 -8.477 1 95.75 107 GLU B CA 1
ATOM 1836 C C . GLU B 1 107 ? -14.68 1.957 -9.555 1 95.75 107 GLU B C 1
ATOM 1838 O O . GLU B 1 107 ? -14.758 0.741 -9.367 1 95.75 107 GLU B O 1
ATOM 1843 N N . LYS B 1 108 ? -14.273 2.518 -10.672 1 96.88 108 LYS B N 1
ATOM 1844 C CA . LYS B 1 108 ? -13.75 1.688 -11.75 1 96.88 108 LYS B CA 1
ATOM 1845 C C . LYS B 1 108 ? -12.352 1.167 -11.414 1 96.88 108 LYS B C 1
ATOM 1847 O O . LYS B 1 108 ? -11.477 1.938 -11.016 1 96.88 108 LYS B O 1
ATOM 1852 N N . VAL B 1 109 ? -12.195 -0.137 -11.57 1 98.12 109 VAL B N 1
ATOM 1853 C CA . VAL B 1 109 ? -10.875 -0.734 -11.398 1 98.12 109 VAL B CA 1
ATOM 1854 C C . VAL B 1 109 ? -10.047 -0.522 -12.656 1 98.12 109 VAL B C 1
ATOM 1856 O O . VAL B 1 109 ? -10.461 -0.905 -13.758 1 98.12 109 VAL B O 1
ATOM 1859 N N . VAL B 1 110 ? -8.891 0.131 -12.492 1 98.12 110 VAL B N 1
ATOM 1860 C CA . VAL B 1 110 ? -7.996 0.397 -13.617 1 98.12 110 VAL B CA 1
ATOM 1861 C C . VAL B 1 110 ? -7.129 -0.831 -13.891 1 98.12 110 VAL B C 1
ATOM 1863 O O . VAL B 1 110 ? -6.879 -1.177 -15.047 1 98.12 110 VAL B O 1
ATOM 1866 N N . PHE B 1 111 ? -6.641 -1.468 -12.844 1 97.94 111 PHE B N 1
ATOM 1867 C CA . PHE B 1 111 ? -5.945 -2.744 -12.969 1 97.94 111 PHE B CA 1
ATOM 1868 C C . PHE B 1 111 ? -5.887 -3.459 -11.625 1 97.94 111 PHE B C 1
ATOM 1870 O O . PHE B 1 111 ? -6.164 -2.857 -10.586 1 97.94 111 PHE B O 1
ATOM 1877 N N . ALA B 1 112 ? -5.648 -4.719 -11.688 1 98 112 ALA B N 1
ATOM 1878 C CA . ALA B 1 112 ? -5.352 -5.551 -10.523 1 98 112 ALA B CA 1
ATOM 1879 C C . ALA B 1 112 ? -3.943 -6.133 -10.609 1 98 112 ALA B C 1
ATOM 1881 O O . ALA B 1 112 ? -3.451 -6.418 -11.703 1 98 112 ALA B O 1
ATOM 1882 N N . ARG B 1 113 ? -3.305 -6.289 -9.469 1 98.38 113 ARG B N 1
ATOM 1883 C CA . ARG B 1 113 ? -2.027 -6.996 -9.453 1 98.38 113 ARG B CA 1
ATOM 1884 C C . ARG B 1 113 ? -1.907 -7.879 -8.219 1 98.38 113 ARG B C 1
ATOM 1886 O O . ARG B 1 113 ? -2.668 -7.727 -7.262 1 98.38 113 ARG B O 1
ATOM 1893 N N . GLU B 1 114 ? -1.127 -8.82 -8.344 1 98.31 114 GLU B N 1
ATOM 1894 C CA . GLU B 1 114 ? -0.853 -9.766 -7.266 1 98.31 114 GLU B CA 1
ATOM 1895 C C . GLU B 1 114 ? 0.623 -10.156 -7.23 1 98.31 114 GLU B C 1
ATOM 1897 O O . GLU B 1 114 ? 1.343 -9.961 -8.211 1 98.31 114 GLU B O 1
ATOM 1902 N N . TYR B 1 115 ? 1.014 -10.625 -6.102 1 98.5 115 TYR B N 1
ATOM 1903 C CA . TYR B 1 115 ? 2.391 -11.078 -5.961 1 98.5 115 TYR B CA 1
ATOM 1904 C C . TYR B 1 115 ? 2.438 -12.523 -5.477 1 98.5 115 TYR B C 1
ATOM 1906 O O . TYR B 1 115 ? 1.941 -12.844 -4.395 1 98.5 115 TYR B O 1
ATOM 1914 N N . CYS B 1 116 ? 3.002 -13.352 -6.254 1 97.25 116 CYS B N 1
ATOM 1915 C CA . CYS B 1 116 ? 3.326 -14.727 -5.895 1 97.25 116 CYS B CA 1
ATOM 1916 C C . CYS B 1 116 ? 4.738 -14.828 -5.328 1 97.25 116 CYS B C 1
ATOM 1918 O O . CYS B 1 116 ? 5.699 -14.406 -5.973 1 97.25 116 CYS B O 1
ATOM 1920 N N . ASN B 1 117 ? 4.863 -15.492 -4.199 1 96.69 117 ASN B N 1
ATOM 1921 C CA . ASN B 1 117 ? 6.16 -15.516 -3.529 1 96.69 117 ASN B CA 1
ATOM 1922 C C . ASN B 1 117 ? 7.215 -16.219 -4.375 1 96.69 117 ASN B C 1
ATOM 1924 O O . ASN B 1 117 ? 8.406 -15.945 -4.238 1 96.69 117 ASN B O 1
ATOM 1928 N N . LEU B 1 118 ? 6.82 -17.031 -5.289 1 95 118 LEU B N 1
ATOM 1929 C CA . LEU B 1 118 ? 7.773 -17.781 -6.094 1 95 118 LEU B CA 1
ATOM 1930 C C . LEU B 1 118 ? 7.898 -17.188 -7.492 1 95 118 LEU B C 1
ATOM 1932 O O . LEU B 1 118 ? 8.969 -17.219 -8.094 1 95 118 LEU B O 1
ATOM 1936 N N . HIS B 1 119 ? 6.762 -16.594 -8.008 1 94.44 119 HIS B N 1
ATOM 1937 C CA . HIS B 1 119 ? 6.785 -16.281 -9.43 1 94.44 119 HIS B CA 1
ATOM 1938 C C . HIS B 1 119 ? 6.664 -14.781 -9.672 1 94.44 119 HIS B C 1
ATOM 1940 O O . HIS B 1 119 ? 6.633 -14.336 -10.82 1 94.44 119 HIS B O 1
ATOM 1946 N N . GLY B 1 120 ? 6.555 -14.008 -8.633 1 95.69 120 GLY B N 1
ATOM 1947 C CA . GLY B 1 120 ? 6.723 -12.578 -8.805 1 95.69 120 GLY B CA 1
ATOM 1948 C C . GLY B 1 120 ? 5.414 -11.836 -9 1 95.69 120 GLY B C 1
ATOM 1949 O O . GLY B 1 120 ? 4.371 -12.273 -8.5 1 95.69 120 GLY B O 1
ATOM 1950 N N . LEU B 1 121 ? 5.527 -10.648 -9.555 1 97.44 121 LEU B N 1
ATOM 1951 C CA . LEU B 1 121 ? 4.43 -9.703 -9.703 1 97.44 121 LEU B CA 1
ATOM 1952 C C . LEU B 1 121 ? 3.68 -9.945 -11.016 1 97.44 121 LEU B C 1
ATOM 1954 O O . LEU B 1 121 ? 4.297 -10.109 -12.07 1 97.44 121 LEU B O 1
ATOM 1958 N N . TRP B 1 122 ? 2.377 -9.969 -10.93 1 96 122 TRP B N 1
ATOM 1959 C CA . TRP B 1 122 ? 1.496 -10.164 -12.078 1 96 122 TRP B CA 1
ATOM 1960 C C . TRP B 1 122 ? 0.405 -9.094 -12.109 1 96 122 TRP B C 1
ATOM 1962 O O . TRP B 1 122 ? -0.01 -8.586 -11.062 1 96 122 TRP B O 1
ATOM 1972 N N . LYS B 1 123 ? -0.041 -8.805 -13.281 1 95.81 123 LYS B N 1
ATOM 1973 C CA . LYS B 1 123 ? -0.993 -7.707 -13.422 1 95.81 123 LYS B CA 1
ATOM 1974 C C . LYS B 1 123 ? -1.977 -7.973 -14.555 1 95.81 123 LYS B C 1
ATOM 1976 O O . LYS B 1 123 ? -1.631 -8.625 -15.547 1 95.81 123 LYS B O 1
ATOM 1981 N N . THR B 1 124 ? -3.166 -7.477 -14.344 1 93.94 124 THR B N 1
ATOM 1982 C CA . THR B 1 124 ? -4.176 -7.477 -15.398 1 93.94 124 THR B CA 1
ATOM 1983 C C . THR B 1 124 ? -4.918 -6.145 -15.438 1 93.94 124 THR B C 1
ATOM 1985 O O . THR B 1 124 ? -5.152 -5.531 -14.391 1 93.94 124 THR B O 1
ATOM 1988 N N . LYS B 1 125 ? -5.312 -5.699 -16.578 1 91.5 125 LYS B N 1
ATOM 1989 C CA . LYS B 1 125 ? -6.152 -4.516 -16.75 1 91.5 125 LYS B CA 1
ATOM 1990 C C . LYS B 1 125 ? -7.605 -4.906 -17.016 1 91.5 125 LYS B C 1
ATOM 1992 O O . LYS B 1 125 ? -7.871 -5.938 -17.641 1 91.5 125 LYS B O 1
#

Sequence (250 aa):
MEIKQVYKCELCGNIVEVLNVGGGILTCCGKPMKLLEANTVDAALEKHVPVIEKTDDGVLVKVGSVEHPMTKDHYIQWIEVHTDNNKIYRKYLTPDDKPQAEFKLNEKVVFAREYCNLHGLWKTKMEIKQVYKCELCGNIVEVLNVGGGILTCCGKPMKLLEANTVDAALEKHVPVIEKTDDGVLVKVGSVEHPMTKDHYIQWIEVHTDNNKIYRKYLTPDDKPQAEFKLNEKVVFAREYCNLHGLWKTK

Secondary structure (DSSP, 8-state):
--TT-EEE-TTT--EEEEEE--SPPEEETTEEPEEPPPB----SS---SEEEEE-SSEEEEEETTTTPP--SSS-EEEEEEEETTSEEEEEE--TTS-SEEEEE--SPEEEEEEEETTTEEEEE-/--TT-EEE-TTT--EEEEEE--SPPEEETTEEPEEPPPB----SSS--SEEEEE-SSEEEEEETTTTPP--SSS-EEEEEEEETTSEEEEEE--TTS-SEEEEE--SPEEEEEEEETTTEEEEE-

InterPro domains:
  IPR002742 Desulfoferrodoxin, ferrous iron-binding domain [PF01880] (41-124)
  IPR002742 Desulfoferrodoxin, ferrous iron-binding domain [TIGR00332] (40-124)
  IPR004462 Desulfoferrodoxin, N-terminal domain [PF06397] (3-36)
  IPR004462 Desulfoferrodoxin, N-terminal domain [TIGR00319] (2-33)
  IPR004462 Desulfoferrodoxin, N-terminal domain [cd00974] (3-36)
  IPR004793 Desulfoferrodoxin [TIGR00320] (2-124)
  IPR036073 Desulfoferrodoxin, ferrous iron-binding domain superfamily [G3DSA:2.60.40.730] (39-125)
  IPR036073 Desulfoferrodoxin, ferrous iron-binding domain superfamily [SSF49367] (39-124)
  IPR038094 Desulfoferrodoxin, N-terminal domain superfamily [G3DSA:2.20.28.100] (1-37)
  IPR051233 Desulfoferrodoxin superoxide reductase [PTHR36541] (6-124)

Radius of gyration: 17.96 Å; Cα contacts (8 Å, |Δi|>4): 669; chains: 2; bounding box: 48×48×41 Å

Foldseek 3Di:
DDAQWWWADPPPGDIDGHHDDDDDFDDDPHGGTHTFDAAADDPPQQQQAWDWAADPFGIKIARGPPWHQQDQVKHWQKKWFAFPVGDIDMDGDHSPDTRMDDDGDDTHTPKMWIAMSVPGIHIDD/DDAQWWWADPPPGDIDGHHDDDDDFDDDPHGGTHTFDAAEDDPDPAFAAWDWAADPFGIKIAGGPPWGAQDQVKHWQKKWFAFPVGDIDMDGDHSVDTRMDDDGDDTHTPKMWIAMSVPGIHIDD

Solvent-accessible surface area (backbone atoms only — not comparable to full-atom values): 13176 Å² total; per-residue (Å²): 135,54,66,71,41,39,34,31,24,88,82,49,50,31,25,32,32,29,71,34,75,30,81,60,59,55,25,32,76,90,36,72,41,39,75,63,70,62,38,68,74,59,85,84,67,52,23,62,37,46,42,85,38,82,50,98,58,24,37,39,37,31,27,17,94,51,77,41,67,49,36,90,85,39,24,49,43,34,42,34,38,33,32,78,73,48,29,41,40,36,35,56,48,51,40,88,44,71,55,53,50,74,48,48,43,90,69,56,72,59,33,35,37,37,33,30,78,75,79,41,43,19,28,33,111,136,53,67,70,40,40,34,30,23,90,83,46,51,31,24,33,32,29,72,34,75,30,79,59,61,56,26,32,75,89,35,72,41,40,78,62,68,61,38,67,75,62,87,52,92,62,29,58,36,45,41,83,38,83,51,97,57,25,37,38,37,31,26,18,97,49,78,37,68,50,35,91,86,40,25,49,43,36,43,33,38,34,34,80,73,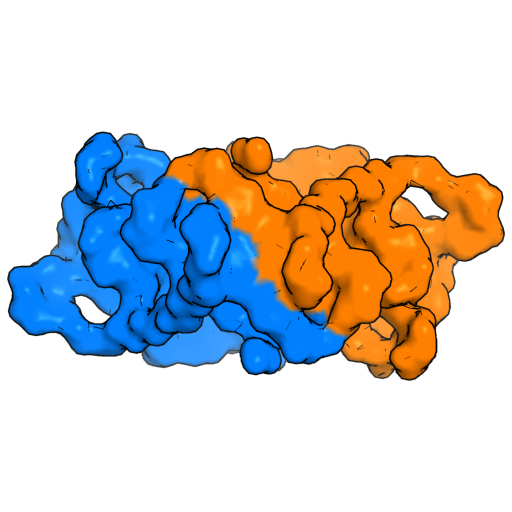50,30,41,41,36,35,56,48,53,40,88,42,70,55,55,51,74,47,49,44,91,69,55,72,58,32,36,36,36,33,30,76,75,79,41,43,20,27,33,112

Organism: NCBI:txid1408889